Protein AF-A0AA35R0N9-F1 (afdb_monomer_lite)

Organism: Geodia barretti (NCBI:txid519541)

Radius of gyration: 24.39 Å; chains: 1; bounding box: 61×43×80 Å

pLDDT: mean 70.85, std 18.08, range [30.53, 93.12]

Secondary structure (DSSP, 8-state):
-----------S--THHHHHHHHHHHHHTTS---TTGGGG------TTSHHHHHHHHHHHHHHHHHHHHHHH--SHHHHHHHHHHHHHHHHHHHHHHTTT-TTTSSS---TTTT-HHHHHHHHHHHHHHHHHHHIIIIIS-----HHHHHHHHTHHHHHHHHHHTTTSTTT----SS--HHHHHHHHHHHHHHHHHHHHHHHHTT-----

Sequence (210 aa):
MATLCIPISLSLQDPIVFIEREELTVSLSLSPTPPQETYHLLRPYDPEGVLGSLNSIVLCFLGVQAGRILVLYKKDYNILIRFLLWGLLLGGLGVVLCEGQKNEGMIPLNKNLWSLSFILVMGGSAFVLLAALYFIIDVILWWNGAPFKYPGMNSILVYVGSEILQGYFPFSWQQQSNSHLDLLFANLIAVGLWILIAYYWFRIDFFVKI

Structure (mmCIF, N/CA/C/O backbone):
data_AF-A0AA35R0N9-F1
#
_entry.id   AF-A0AA35R0N9-F1
#
loop_
_atom_site.group_PDB
_atom_site.id
_atom_site.type_symbol
_atom_site.label_atom_id
_atom_site.label_alt_id
_atom_site.label_comp_id
_atom_site.label_asym_id
_atom_site.label_entity_id
_atom_site.label_seq_id
_atom_site.pdbx_PDB_ins_code
_atom_site.Cartn_x
_atom_site.Cartn_y
_atom_site.Cartn_z
_atom_site.occupancy
_atom_site.B_iso_or_equiv
_atom_site.auth_seq_id
_atom_site.auth_comp_id
_atom_site.auth_asym_id
_atom_site.auth_atom_id
_atom_site.pdbx_PDB_model_num
ATOM 1 N N . MET A 1 1 ? 37.714 -9.825 -57.628 1.00 38.62 1 MET A N 1
ATOM 2 C CA . MET A 1 1 ? 36.798 -9.052 -58.493 1.00 38.62 1 MET A CA 1
ATOM 3 C C . MET A 1 1 ? 35.454 -9.755 -58.520 1.00 38.62 1 MET A C 1
ATOM 5 O O . MET A 1 1 ? 35.369 -10.789 -59.161 1.00 38.62 1 MET A O 1
ATOM 9 N N . ALA A 1 2 ? 34.462 -9.234 -57.801 1.00 33.62 2 ALA A N 1
ATOM 10 C CA . ALA A 1 2 ? 33.039 -9.286 -58.155 1.00 33.62 2 ALA A CA 1
ATOM 11 C C . ALA A 1 2 ? 32.264 -8.563 -57.048 1.00 33.62 2 ALA A C 1
ATOM 13 O O . ALA A 1 2 ? 32.079 -9.075 -55.948 1.00 33.62 2 ALA A O 1
ATOM 14 N N . THR A 1 3 ? 31.893 -7.330 -57.359 1.00 36.78 3 THR A N 1
ATOM 15 C CA . THR A 1 3 ? 30.983 -6.469 -56.611 1.00 36.78 3 THR A CA 1
ATOM 16 C C . THR A 1 3 ? 29.564 -6.749 -57.103 1.00 36.78 3 THR A C 1
ATOM 18 O O . THR A 1 3 ? 29.354 -6.742 -58.314 1.00 36.78 3 THR A O 1
ATOM 21 N N . LEU A 1 4 ? 28.601 -6.943 -56.198 1.00 34.94 4 LEU A N 1
ATOM 22 C CA . LEU A 1 4 ? 27.161 -6.703 -56.413 1.00 34.94 4 LEU A CA 1
ATOM 23 C C . LEU A 1 4 ? 26.490 -6.712 -55.022 1.00 34.94 4 LEU A C 1
ATOM 25 O O . LEU A 1 4 ? 26.434 -7.751 -54.381 1.00 34.94 4 LEU A O 1
ATOM 29 N N . CYS A 1 5 ? 26.288 -5.574 -54.352 1.00 30.70 5 CYS A N 1
ATOM 30 C CA . CYS A 1 5 ? 25.182 -4.615 -54.497 1.00 30.70 5 CYS A CA 1
ATOM 31 C C . CYS A 1 5 ? 23.767 -5.233 -54.401 1.00 30.70 5 CYS A C 1
ATOM 33 O O . CYS A 1 5 ? 23.287 -5.785 -55.382 1.00 30.70 5 CYS A O 1
ATOM 35 N N . ILE A 1 6 ? 23.093 -5.018 -53.249 1.00 37.94 6 ILE A N 1
ATOM 36 C CA . ILE A 1 6 ? 21.816 -4.254 -53.079 1.00 37.94 6 ILE A CA 1
ATOM 37 C C . ILE A 1 6 ? 20.584 -5.200 -52.963 1.00 37.94 6 ILE A C 1
ATOM 39 O O . ILE A 1 6 ? 20.545 -6.173 -53.706 1.00 37.94 6 ILE A O 1
ATOM 43 N N . PRO A 1 7 ? 19.513 -4.931 -52.169 1.00 40.31 7 PRO A N 1
ATOM 44 C CA . PRO A 1 7 ? 19.361 -4.215 -50.890 1.00 40.31 7 PRO A CA 1
ATOM 45 C C . PRO A 1 7 ? 18.303 -4.836 -49.916 1.00 40.31 7 PRO A C 1
ATOM 47 O O . PRO A 1 7 ? 17.635 -5.824 -50.188 1.00 40.31 7 PRO A O 1
ATOM 50 N N . ILE A 1 8 ? 18.158 -4.162 -48.773 1.00 47.03 8 ILE A N 1
ATOM 51 C CA . ILE A 1 8 ? 16.978 -3.919 -47.916 1.00 47.03 8 ILE A CA 1
ATOM 52 C C . ILE A 1 8 ? 15.590 -4.380 -48.420 1.00 47.03 8 ILE A C 1
ATOM 54 O O . ILE A 1 8 ? 15.195 -4.103 -49.550 1.00 47.03 8 ILE A O 1
ATOM 58 N N . SER A 1 9 ? 14.811 -4.873 -47.443 1.00 37.53 9 SER A N 1
ATOM 59 C CA . SER A 1 9 ? 13.356 -5.125 -47.378 1.00 37.53 9 SER A CA 1
ATOM 60 C C . SER A 1 9 ? 12.861 -6.497 -47.846 1.00 37.53 9 SER A C 1
ATOM 62 O O . SER A 1 9 ? 12.603 -6.686 -49.024 1.00 37.53 9 SER A O 1
ATOM 64 N N . LEU A 1 10 ? 12.640 -7.425 -46.899 1.00 33.28 10 LEU A N 1
ATOM 65 C CA . LEU A 1 10 ? 11.554 -8.414 -46.977 1.00 33.28 10 LEU A CA 1
ATOM 66 C C . LEU A 1 10 ? 11.365 -9.184 -45.653 1.00 33.28 10 LEU A C 1
ATOM 68 O O . LEU A 1 10 ? 12.263 -9.860 -45.173 1.00 33.28 10 LEU A O 1
ATOM 72 N N . SER A 1 11 ? 10.145 -9.046 -45.128 1.00 30.53 11 SER A N 1
ATOM 73 C CA . SER A 1 11 ? 9.352 -9.990 -44.329 1.00 30.53 11 SER A CA 1
ATOM 74 C C . SER A 1 11 ? 9.847 -10.507 -42.968 1.00 30.53 11 SER A C 1
ATOM 76 O O . SER A 1 11 ? 10.706 -11.370 -42.842 1.00 30.53 11 SER A O 1
ATOM 78 N N . LEU A 1 12 ? 9.147 -10.044 -41.933 1.00 40.59 12 LEU A N 1
ATOM 79 C CA . LEU A 1 12 ? 9.183 -10.473 -40.535 1.00 40.59 12 LEU A CA 1
ATOM 80 C C . LEU A 1 12 ? 8.192 -11.647 -40.344 1.00 40.59 12 LEU A C 1
ATOM 82 O O . LEU A 1 12 ? 7.284 -11.543 -39.531 1.00 40.59 12 LEU A O 1
ATOM 86 N N . GLN A 1 13 ? 8.270 -12.707 -41.165 1.00 39.06 13 GLN A N 1
ATOM 87 C CA . GLN A 1 13 ? 7.210 -13.736 -41.213 1.00 39.06 13 GLN A CA 1
ATOM 88 C C . GLN A 1 13 ? 7.685 -15.173 -41.516 1.00 39.06 13 GLN A C 1
ATOM 90 O O . GLN A 1 13 ? 6.896 -15.956 -42.031 1.00 39.06 13 GLN A O 1
ATOM 95 N N . ASP A 1 14 ? 8.919 -15.562 -41.172 1.00 33.78 14 ASP A N 1
ATOM 96 C CA . ASP A 1 14 ? 9.357 -16.962 -41.330 1.00 33.78 14 ASP A CA 1
ATOM 97 C C . ASP A 1 14 ? 9.785 -17.598 -39.988 1.00 33.78 14 ASP A C 1
ATOM 99 O O . ASP A 1 14 ? 10.785 -17.180 -39.399 1.00 33.78 14 ASP A O 1
ATOM 103 N N . PRO A 1 15 ? 9.078 -18.638 -39.491 1.00 47.41 15 PRO A N 1
ATOM 104 C CA . PRO A 1 15 ? 9.383 -19.305 -38.217 1.00 47.41 15 PRO A CA 1
ATOM 105 C C . PRO A 1 15 ? 10.688 -20.121 -38.236 1.00 47.41 15 PRO A C 1
ATOM 107 O O . PRO A 1 15 ? 11.199 -20.488 -37.182 1.00 47.41 15 PRO A O 1
ATOM 110 N N . ILE A 1 16 ? 11.262 -20.385 -39.415 1.00 41.53 16 ILE A N 1
ATOM 111 C CA . ILE A 1 16 ? 12.474 -21.207 -39.563 1.00 41.53 16 ILE A CA 1
ATOM 112 C C . ILE A 1 16 ? 13.739 -20.464 -39.098 1.00 41.53 16 ILE A C 1
ATOM 114 O O . ILE A 1 16 ? 14.634 -21.081 -38.528 1.00 41.53 16 ILE A O 1
ATOM 118 N N . VAL A 1 17 ? 13.790 -19.132 -39.227 1.00 44.12 17 VAL A N 1
ATOM 119 C CA . VAL A 1 17 ? 14.940 -18.320 -38.769 1.00 44.12 17 VAL A CA 1
ATOM 120 C C . VAL A 1 17 ? 15.028 -18.259 -37.235 1.00 44.12 17 VAL A C 1
ATOM 122 O O . VAL A 1 17 ? 16.108 -18.053 -36.677 1.00 44.12 17 VAL A O 1
ATOM 125 N N . PHE A 1 18 ? 13.906 -18.463 -36.537 1.00 43.94 18 PHE A N 1
ATOM 126 C CA . PHE A 1 18 ? 13.856 -18.457 -35.074 1.00 43.94 18 PHE A CA 1
ATOM 127 C C . PHE A 1 18 ? 14.546 -19.692 -34.473 1.00 43.94 18 PHE A C 1
ATOM 129 O O . PHE A 1 18 ? 15.315 -19.564 -33.524 1.00 43.94 18 PHE A O 1
ATOM 136 N N . ILE A 1 19 ? 14.354 -20.865 -35.086 1.00 43.16 19 ILE A N 1
ATOM 137 C CA . ILE A 1 19 ? 14.880 -22.147 -34.589 1.00 43.16 19 ILE A CA 1
ATOM 138 C C . ILE A 1 19 ? 16.415 -22.176 -34.640 1.00 43.16 19 ILE A C 1
ATOM 140 O O . ILE A 1 19 ? 17.067 -22.577 -33.678 1.00 43.16 19 ILE A O 1
ATOM 144 N N . GLU A 1 20 ? 17.018 -21.671 -35.718 1.00 41.44 20 GLU A N 1
ATOM 145 C CA . GLU A 1 20 ? 18.480 -21.670 -35.871 1.00 41.44 20 GLU A CA 1
ATOM 146 C C . GLU A 1 20 ? 19.167 -20.643 -34.950 1.00 41.44 20 GLU A C 1
ATOM 148 O O . GLU A 1 20 ? 20.292 -20.848 -34.490 1.00 41.44 20 GLU A O 1
ATOM 153 N N . ARG A 1 21 ? 18.461 -19.561 -34.586 1.00 48.03 21 ARG A N 1
ATOM 154 C CA . ARG A 1 21 ? 18.895 -18.621 -33.539 1.00 48.03 21 ARG A CA 1
ATOM 155 C C . ARG A 1 21 ? 18.801 -19.223 -32.139 1.00 48.03 21 ARG A C 1
ATOM 157 O O . ARG A 1 21 ? 19.625 -18.873 -31.295 1.00 48.03 21 ARG A O 1
ATOM 164 N N . GLU A 1 22 ? 17.839 -20.102 -31.886 1.00 46.19 22 GLU A N 1
ATOM 165 C CA . GLU A 1 22 ? 17.661 -20.757 -30.591 1.00 46.19 22 GLU A CA 1
ATOM 166 C C . GLU A 1 22 ? 18.767 -21.791 -30.333 1.00 46.19 22 GLU A C 1
ATOM 168 O O . GLU A 1 22 ? 19.435 -21.714 -29.301 1.00 46.19 22 GLU A O 1
ATOM 173 N N . GLU A 1 23 ? 19.104 -22.637 -31.312 1.00 42.81 23 GLU A N 1
ATOM 174 C CA . GLU A 1 23 ? 20.218 -23.593 -31.175 1.00 42.81 23 GLU A CA 1
ATOM 175 C C . GLU A 1 23 ? 21.596 -22.914 -31.042 1.00 42.81 23 GLU A C 1
ATOM 177 O O . GLU A 1 23 ? 22.438 -23.330 -30.233 1.00 42.81 23 GLU A O 1
ATOM 182 N N . LEU A 1 24 ? 21.824 -21.807 -31.761 1.00 42.69 24 LEU A N 1
ATOM 183 C CA . LEU A 1 24 ? 23.056 -21.017 -31.630 1.00 42.69 24 LEU A CA 1
ATOM 184 C C . LEU A 1 24 ? 23.152 -20.290 -30.271 1.00 42.69 24 LEU A C 1
ATOM 186 O O . LEU A 1 24 ? 24.244 -19.966 -29.810 1.00 42.69 24 LEU A O 1
ATOM 190 N N . THR A 1 25 ? 22.017 -20.032 -29.611 1.00 46.06 25 THR A N 1
ATOM 191 C CA . THR A 1 25 ? 21.971 -19.392 -28.284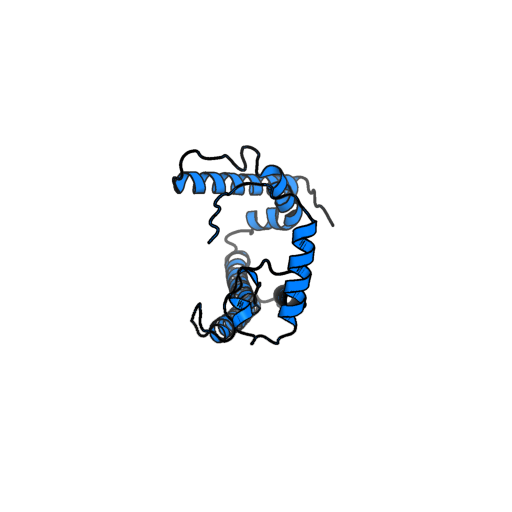 1.00 46.06 25 THR A CA 1
ATOM 192 C C . THR A 1 25 ? 22.132 -20.418 -27.160 1.00 46.06 25 THR A C 1
ATOM 194 O O . THR A 1 25 ? 22.776 -20.124 -26.149 1.00 46.06 25 THR A O 1
ATOM 197 N N . VAL A 1 26 ? 21.616 -21.637 -27.348 1.00 49.16 26 VAL A N 1
ATOM 198 C CA . VAL A 1 26 ? 21.776 -22.771 -26.419 1.00 49.16 26 VAL A CA 1
ATOM 199 C C . VAL A 1 26 ? 23.235 -23.237 -26.358 1.00 49.16 26 VAL A C 1
ATOM 201 O O . VAL A 1 26 ? 23.764 -23.497 -25.280 1.00 49.16 26 VAL A O 1
ATOM 204 N N . SER A 1 27 ? 23.942 -23.256 -27.489 1.00 40.75 27 SER A N 1
ATOM 205 C CA . SER A 1 27 ? 25.372 -23.608 -27.520 1.00 40.75 27 SER A CA 1
ATOM 206 C C . SER A 1 27 ? 26.282 -22.545 -26.882 1.00 40.75 27 SER A C 1
ATOM 208 O O . SER A 1 27 ? 27.327 -22.887 -26.329 1.00 40.75 27 SER A O 1
ATOM 210 N N . LEU A 1 28 ? 25.872 -21.270 -26.869 1.00 48.97 28 LEU A N 1
ATOM 211 C CA . LEU A 1 28 ? 26.619 -20.170 -26.235 1.00 48.97 28 LEU A CA 1
ATOM 212 C C . LEU A 1 28 ? 26.329 -20.032 -24.724 1.00 48.97 28 LEU A C 1
ATOM 214 O O . LEU A 1 28 ? 27.117 -19.432 -23.999 1.00 48.97 28 LEU A O 1
ATOM 218 N N . SER A 1 29 ? 25.242 -20.630 -24.222 1.00 45.88 29 SER A N 1
ATOM 219 C CA . SER A 1 29 ? 24.863 -20.623 -22.794 1.00 45.88 29 SER A CA 1
ATOM 220 C C . SER A 1 29 ? 25.478 -21.766 -21.969 1.00 45.88 29 SER A C 1
ATOM 222 O O . SER A 1 29 ? 25.308 -21.806 -20.753 1.00 45.88 29 SER A O 1
ATOM 224 N N . LEU A 1 30 ? 26.258 -22.652 -22.598 1.00 47.00 30 LEU A N 1
ATOM 225 C CA . LEU A 1 30 ? 27.049 -23.694 -21.925 1.00 47.00 30 LEU A CA 1
ATOM 226 C C . LEU A 1 30 ? 28.406 -23.204 -21.385 1.00 47.00 30 LEU A C 1
ATOM 228 O O . LEU A 1 30 ? 29.105 -23.965 -20.718 1.00 47.00 30 LEU A O 1
ATOM 232 N N . SER A 1 31 ? 28.780 -21.946 -21.636 1.00 38.22 31 SER A N 1
ATOM 233 C CA . SER A 1 31 ? 29.936 -21.323 -20.984 1.00 38.22 31 SER A CA 1
ATOM 234 C C . SER A 1 31 ? 29.465 -20.572 -19.734 1.00 38.22 31 SER A C 1
ATOM 236 O O . SER A 1 31 ? 28.572 -19.731 -19.853 1.00 38.22 31 SER A O 1
ATOM 238 N N . PRO A 1 32 ? 30.015 -20.841 -18.534 1.00 45.66 32 PRO A N 1
ATOM 239 C CA . PRO A 1 32 ? 29.619 -20.136 -17.324 1.00 45.66 32 PRO A CA 1
ATOM 240 C C . PRO A 1 32 ? 30.116 -18.691 -17.409 1.00 45.66 32 PRO A C 1
ATOM 242 O O . PRO A 1 32 ? 31.254 -18.383 -17.058 1.00 45.66 32 PRO A O 1
ATOM 245 N N . THR A 1 33 ? 29.269 -17.788 -17.900 1.00 48.62 33 THR A N 1
ATOM 246 C CA . THR A 1 33 ? 29.529 -16.353 -17.806 1.00 48.62 33 THR A CA 1
ATOM 247 C C . THR A 1 33 ? 29.461 -15.938 -16.335 1.00 48.62 33 THR A C 1
ATOM 249 O O . THR A 1 33 ? 28.565 -16.393 -15.614 1.00 48.62 33 THR A O 1
ATOM 252 N N . PRO A 1 34 ? 30.390 -15.093 -15.856 1.00 46.91 34 PRO A N 1
ATOM 253 C CA . PRO A 1 34 ? 30.382 -14.630 -14.476 1.00 46.91 34 PRO A CA 1
ATOM 254 C C . PRO A 1 34 ? 29.045 -13.934 -14.148 1.00 46.91 34 PRO A C 1
ATOM 256 O O . PRO A 1 34 ? 28.473 -13.279 -15.022 1.00 46.91 34 PRO A O 1
ATOM 259 N N . PRO A 1 35 ? 28.549 -14.015 -12.894 1.00 52.88 35 PRO A N 1
ATOM 260 C CA . PRO A 1 35 ? 27.209 -13.546 -12.519 1.00 52.88 35 PRO A CA 1
ATOM 261 C C . PRO A 1 35 ? 26.921 -12.076 -12.845 1.00 52.88 35 PRO A C 1
ATOM 263 O O . PRO A 1 35 ? 25.764 -11.678 -12.887 1.00 52.88 35 PRO A O 1
ATOM 266 N N . GLN A 1 36 ? 27.959 -11.260 -13.041 1.00 46.12 36 GLN A N 1
ATOM 267 C CA . GLN A 1 36 ? 27.848 -9.815 -13.210 1.00 46.12 36 GLN A CA 1
ATOM 268 C C . GLN A 1 36 ? 27.391 -9.391 -14.616 1.00 46.12 36 GLN A C 1
ATOM 270 O O . GLN A 1 36 ? 26.689 -8.389 -14.736 1.00 46.12 36 GLN A O 1
ATOM 275 N N . GLU A 1 37 ? 27.691 -10.155 -15.674 1.00 48.03 37 GLU A N 1
ATOM 276 C CA . GLU A 1 37 ? 27.309 -9.758 -17.043 1.00 48.03 37 GLU A CA 1
ATOM 277 C C . GLU A 1 37 ? 25.828 -10.011 -17.365 1.00 48.03 37 GLU A C 1
ATOM 279 O O . GLU A 1 37 ? 25.240 -9.314 -18.195 1.00 48.03 37 GLU A O 1
ATOM 284 N N . THR A 1 38 ? 25.174 -10.940 -16.663 1.00 50.81 38 THR A N 1
ATOM 285 C CA . THR A 1 38 ? 23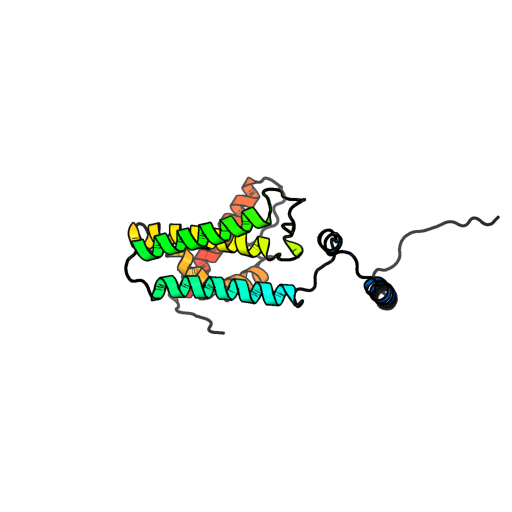.759 -11.282 -16.884 1.00 50.81 38 THR A CA 1
ATOM 286 C C . THR A 1 38 ? 22.807 -10.132 -16.532 1.00 50.81 38 THR A C 1
ATOM 288 O O . THR A 1 38 ? 21.702 -10.057 -17.066 1.00 50.81 38 THR A O 1
ATOM 291 N N . TYR A 1 39 ? 23.227 -9.203 -15.666 1.00 45.97 39 TYR A N 1
ATOM 292 C CA . TYR A 1 39 ? 22.406 -8.067 -15.229 1.00 45.97 39 TYR A CA 1
ATOM 293 C C . TYR A 1 39 ? 22.296 -6.936 -16.262 1.00 45.97 39 TYR A C 1
ATOM 295 O O . TYR A 1 39 ? 21.383 -6.116 -16.164 1.00 45.97 39 TYR A O 1
ATOM 303 N N . HIS A 1 40 ? 23.190 -6.894 -17.254 1.00 43.47 40 HIS A N 1
ATOM 304 C CA . HIS A 1 40 ? 23.241 -5.834 -18.268 1.00 43.47 40 HIS A CA 1
ATOM 305 C C . HIS A 1 40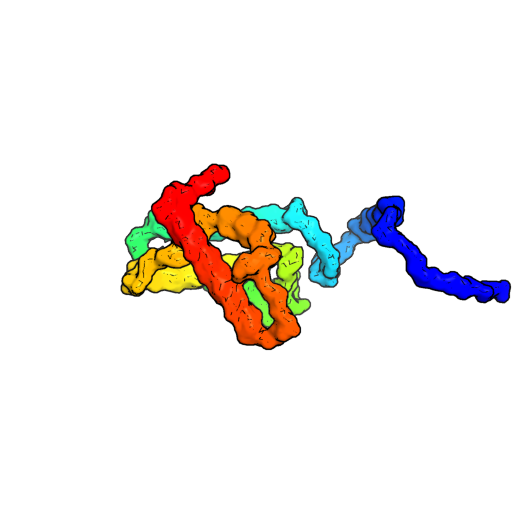 ? 22.521 -6.189 -19.575 1.00 43.47 40 HIS A C 1
ATOM 307 O O . HIS A 1 40 ? 22.403 -5.347 -20.469 1.00 43.47 40 HIS A O 1
ATOM 313 N N . LEU A 1 41 ? 22.010 -7.414 -19.706 1.00 44.41 41 LEU A N 1
ATOM 314 C CA . LEU A 1 41 ? 21.310 -7.839 -20.910 1.00 44.41 41 LEU A CA 1
ATOM 315 C C . LEU A 1 41 ? 19.863 -7.317 -20.905 1.00 44.41 41 LEU A C 1
ATOM 317 O O . LEU A 1 41 ? 19.044 -7.719 -20.083 1.00 44.41 41 LEU A O 1
ATOM 321 N N . LEU A 1 42 ? 19.527 -6.470 -21.888 1.00 46.66 42 LEU A N 1
ATOM 322 C CA . LEU A 1 42 ? 18.161 -6.050 -22.261 1.00 46.66 42 LEU A CA 1
ATOM 323 C C . LEU A 1 42 ? 17.320 -7.215 -22.844 1.00 46.66 42 LEU A C 1
ATOM 325 O O . LEU A 1 42 ? 16.512 -7.021 -23.752 1.00 46.66 42 LEU A O 1
ATOM 329 N N . ARG A 1 43 ? 17.524 -8.454 -22.387 1.00 50.03 43 ARG A N 1
ATOM 330 C CA . ARG A 1 43 ? 16.753 -9.605 -22.868 1.00 50.03 43 ARG A CA 1
ATOM 331 C C . ARG A 1 43 ? 15.476 -9.740 -22.021 1.00 50.03 43 ARG A C 1
ATOM 333 O O . ARG A 1 43 ? 15.576 -9.594 -20.802 1.00 50.03 43 ARG A O 1
ATOM 340 N N . PRO A 1 44 ? 14.296 -10.000 -22.620 1.00 48.00 44 PRO A N 1
ATOM 341 C CA . PRO A 1 44 ? 13.098 -10.357 -21.866 1.00 48.00 44 PRO A CA 1
ATOM 342 C C . PRO A 1 44 ? 13.425 -11.553 -20.970 1.00 48.00 44 PRO A C 1
ATOM 344 O O . PRO A 1 44 ? 13.836 -12.604 -21.461 1.00 48.00 44 PRO A O 1
ATOM 347 N N . TYR A 1 45 ? 13.365 -11.339 -19.660 1.00 57.19 45 TYR A N 1
ATOM 348 C CA . TYR A 1 45 ? 13.639 -12.365 -18.664 1.00 57.19 45 TYR A CA 1
ATOM 349 C C . TYR A 1 45 ? 12.388 -13.219 -18.484 1.00 57.19 45 TYR A C 1
ATOM 351 O O . TYR A 1 45 ? 11.288 -12.671 -18.407 1.00 57.19 45 TYR A O 1
ATOM 359 N N . ASP A 1 46 ? 12.562 -14.536 -18.422 1.00 55.91 46 ASP A N 1
ATOM 360 C CA . ASP A 1 46 ? 11.455 -15.472 -18.263 1.00 55.91 46 ASP A CA 1
ATOM 361 C C . ASP A 1 46 ? 10.983 -15.447 -16.792 1.00 55.91 46 ASP A C 1
ATOM 363 O O . ASP A 1 46 ? 11.755 -15.815 -15.896 1.00 55.91 46 ASP A O 1
ATOM 367 N N . PRO A 1 47 ? 9.764 -14.955 -16.494 1.00 54.72 47 PRO A N 1
ATOM 368 C CA . PRO A 1 47 ? 9.315 -14.686 -15.123 1.00 54.72 47 PRO A CA 1
ATOM 369 C C . PRO A 1 47 ? 9.160 -15.950 -14.256 1.00 54.72 47 PRO A C 1
ATOM 371 O O . PRO A 1 47 ? 9.077 -15.842 -13.034 1.00 54.72 47 PRO A O 1
ATOM 374 N N . GLU A 1 48 ? 9.193 -17.134 -14.869 1.00 59.44 48 GLU A N 1
ATOM 375 C CA . GLU A 1 48 ? 9.022 -18.448 -14.231 1.00 59.44 48 GLU A CA 1
ATOM 376 C C . GLU A 1 48 ? 10.343 -19.088 -13.750 1.00 59.44 48 GLU A C 1
ATOM 378 O O . GLU A 1 48 ? 10.384 -20.246 -13.334 1.00 59.44 48 GLU A O 1
ATOM 383 N N . GLY A 1 49 ? 11.459 -18.354 -13.801 1.00 69.38 49 GLY A N 1
ATOM 384 C CA . GLY A 1 49 ? 12.745 -18.833 -13.292 1.00 69.38 49 GLY A CA 1
ATOM 385 C C . GLY A 1 49 ? 12.785 -19.000 -11.763 1.00 69.38 49 GLY A C 1
ATOM 386 O O . GLY A 1 49 ? 12.060 -18.346 -11.014 1.00 69.38 49 GLY A O 1
ATOM 387 N N . VAL A 1 50 ? 13.735 -19.808 -11.270 1.00 74.25 50 VAL A N 1
ATOM 388 C CA . VAL A 1 50 ? 13.954 -20.084 -9.828 1.00 74.25 50 VAL A CA 1
ATOM 389 C C . VAL A 1 50 ? 14.103 -18.805 -8.988 1.00 74.25 50 VAL A C 1
ATOM 391 O O . VAL A 1 50 ? 13.631 -18.742 -7.851 1.00 74.25 50 VAL A O 1
ATOM 394 N N . LEU A 1 51 ? 14.731 -17.764 -9.546 1.00 69.19 51 LEU A N 1
ATOM 395 C CA . LEU A 1 51 ? 14.864 -16.461 -8.888 1.00 69.19 51 LEU A CA 1
ATOM 396 C C . LEU A 1 51 ? 13.506 -15.765 -8.705 1.00 69.19 51 LEU A C 1
ATOM 398 O O . LEU A 1 51 ? 13.245 -15.238 -7.626 1.00 69.19 51 LEU A O 1
ATOM 402 N N . GLY A 1 52 ? 12.624 -15.812 -9.708 1.00 74.25 52 GLY A N 1
ATOM 403 C CA . GLY A 1 52 ? 11.267 -15.262 -9.629 1.00 74.25 52 GLY A CA 1
ATOM 404 C C . GLY A 1 52 ? 10.409 -15.966 -8.573 1.00 74.25 52 GLY A C 1
ATOM 405 O O . GLY A 1 52 ? 9.712 -15.310 -7.791 1.00 74.25 52 GLY A O 1
ATOM 406 N N . SER A 1 53 ? 10.526 -17.293 -8.463 1.00 81.50 53 SER A N 1
ATOM 407 C CA . SER A 1 53 ? 9.834 -18.062 -7.421 1.00 81.50 53 SER A CA 1
ATOM 408 C C . SER A 1 53 ? 10.335 -17.712 -6.015 1.00 81.50 53 SER A C 1
ATOM 410 O O . SER A 1 53 ? 9.527 -17.492 -5.112 1.00 81.50 53 SER A O 1
ATOM 412 N N . LEU A 1 54 ? 11.654 -17.600 -5.815 1.00 82.12 54 LEU A N 1
ATOM 413 C CA . LEU A 1 54 ? 12.240 -17.217 -4.523 1.00 82.12 54 LEU A CA 1
ATOM 414 C C . LEU A 1 54 ? 11.775 -15.821 -4.099 1.00 82.12 54 LEU A C 1
ATOM 416 O O . LEU A 1 54 ? 11.319 -15.620 -2.972 1.00 82.12 54 LEU A O 1
ATOM 420 N N . ASN A 1 55 ? 11.829 -14.874 -5.028 1.00 82.56 55 ASN A N 1
ATOM 421 C CA . ASN A 1 55 ? 11.350 -13.511 -4.846 1.00 82.56 55 ASN A CA 1
ATOM 422 C C . ASN A 1 55 ? 9.869 -13.460 -4.439 1.00 82.56 55 ASN A C 1
ATOM 424 O O . ASN A 1 55 ? 9.506 -12.754 -3.494 1.00 82.56 55 ASN A O 1
ATOM 428 N N . SER A 1 56 ? 9.028 -14.276 -5.080 1.00 84.50 56 SER A N 1
ATOM 429 C CA . SER A 1 56 ? 7.607 -14.410 -4.739 1.00 84.50 56 SER A CA 1
ATOM 430 C C . SER A 1 56 ? 7.393 -14.962 -3.327 1.00 84.50 56 SER A C 1
ATOM 432 O O . SER A 1 56 ? 6.560 -14.441 -2.583 1.00 84.50 56 SER A O 1
ATOM 434 N N . ILE A 1 57 ? 8.168 -15.976 -2.921 1.00 88.69 57 ILE A N 1
ATOM 435 C CA . ILE A 1 57 ? 8.111 -16.549 -1.566 1.00 88.69 57 ILE A CA 1
ATOM 436 C C . ILE A 1 57 ? 8.473 -15.490 -0.521 1.00 88.69 57 ILE A C 1
ATOM 438 O O . ILE A 1 57 ? 7.766 -15.350 0.479 1.00 88.69 57 ILE A O 1
ATOM 442 N N . VAL A 1 58 ? 9.539 -14.719 -0.753 1.00 87.50 58 VAL A N 1
ATOM 443 C CA . VAL A 1 58 ? 9.966 -13.647 0.158 1.00 87.50 58 VAL A CA 1
ATOM 444 C C . VAL A 1 58 ? 8.889 -12.572 0.269 1.00 87.50 58 VAL A C 1
ATOM 446 O O . VAL A 1 58 ? 8.524 -12.194 1.382 1.00 87.50 58 VAL A O 1
ATOM 449 N N . LEU A 1 59 ? 8.326 -12.117 -0.852 1.00 88.50 59 LEU A N 1
ATOM 450 C CA . LEU A 1 59 ? 7.265 -11.111 -0.836 1.00 88.50 59 LEU A CA 1
ATOM 451 C C . LEU A 1 59 ? 6.015 -11.608 -0.092 1.00 88.50 59 LEU A C 1
ATOM 453 O O . LEU A 1 59 ? 5.461 -10.883 0.738 1.00 88.50 59 LEU A O 1
ATOM 457 N N . CYS A 1 60 ? 5.608 -12.857 -0.332 1.00 91.06 60 CYS A N 1
ATOM 458 C CA . CYS A 1 60 ? 4.497 -13.489 0.374 1.00 91.06 60 CYS A CA 1
ATOM 459 C C . CYS A 1 60 ? 4.768 -13.569 1.885 1.00 91.06 60 CYS A C 1
ATOM 461 O O . CYS A 1 60 ? 3.922 -13.184 2.695 1.00 91.06 60 CYS A O 1
ATOM 463 N N . PHE A 1 61 ? 5.978 -13.977 2.281 1.00 91.69 61 PHE A N 1
ATOM 464 C CA . PHE A 1 61 ? 6.385 -14.019 3.683 1.00 91.69 61 PHE A CA 1
ATOM 465 C C . PHE A 1 61 ? 6.317 -12.638 4.348 1.00 91.69 61 PHE A C 1
ATOM 467 O O . PHE A 1 61 ? 5.777 -12.523 5.449 1.00 91.69 61 PHE A O 1
ATOM 474 N N . LEU A 1 62 ? 6.802 -11.583 3.684 1.00 90.56 62 LEU A N 1
ATOM 475 C CA . LEU A 1 62 ? 6.716 -10.211 4.193 1.00 90.56 62 LEU A CA 1
ATOM 476 C C . LEU A 1 62 ? 5.259 -9.766 4.393 1.00 90.56 62 LEU A C 1
ATOM 478 O O . LEU A 1 62 ? 4.933 -9.188 5.431 1.00 90.56 62 LEU A O 1
ATOM 482 N N . GLY A 1 63 ? 4.368 -10.098 3.454 1.00 90.81 63 GLY A N 1
ATOM 483 C CA . GLY A 1 63 ? 2.933 -9.828 3.579 1.00 90.81 63 GLY A CA 1
ATOM 484 C C . GLY A 1 63 ? 2.291 -10.555 4.765 1.00 90.81 63 GLY A C 1
ATOM 485 O O . GLY A 1 63 ? 1.584 -9.942 5.568 1.00 90.81 63 GLY A O 1
ATOM 486 N N . VAL A 1 64 ? 2.591 -11.847 4.938 1.00 93.12 64 VAL A N 1
ATOM 487 C CA . VAL A 1 64 ? 2.106 -12.636 6.083 1.00 93.12 64 VAL A CA 1
ATOM 488 C C . VAL A 1 64 ? 2.632 -12.073 7.404 1.00 93.12 64 VAL A C 1
ATOM 490 O O . VAL A 1 64 ? 1.877 -11.990 8.373 1.00 93.12 64 VAL A O 1
ATOM 493 N N . GLN A 1 65 ? 3.897 -11.647 7.463 1.00 91.44 65 GLN A N 1
ATOM 494 C CA . GLN A 1 65 ? 4.453 -11.004 8.655 1.00 91.44 65 GLN A CA 1
ATOM 495 C C . GLN A 1 65 ? 3.715 -9.707 8.996 1.00 91.44 65 GLN A C 1
ATOM 497 O O . GLN A 1 65 ? 3.338 -9.517 10.154 1.00 91.44 65 GLN A O 1
ATOM 502 N N . ALA A 1 66 ? 3.436 -8.853 8.006 1.00 90.44 66 ALA A N 1
ATOM 503 C CA . ALA A 1 66 ? 2.660 -7.632 8.212 1.00 90.44 66 ALA A CA 1
ATOM 504 C C . ALA A 1 66 ? 1.263 -7.932 8.785 1.00 90.44 66 ALA A C 1
ATOM 506 O O . ALA A 1 66 ? 0.871 -7.351 9.799 1.00 90.44 66 ALA A O 1
ATOM 507 N N . GLY A 1 67 ? 0.549 -8.902 8.205 1.00 89.81 67 GLY A N 1
ATOM 508 C CA . GLY A 1 67 ? -0.768 -9.327 8.687 1.00 89.81 67 GLY A CA 1
ATOM 509 C C . GLY A 1 67 ? -0.731 -9.926 10.097 1.00 89.81 67 GLY A C 1
ATOM 510 O O . GLY A 1 67 ? -1.567 -9.595 10.938 1.00 89.81 67 GLY A O 1
ATOM 511 N N . ARG A 1 68 ? 0.272 -10.759 10.407 1.00 91.75 68 ARG A N 1
ATOM 512 C CA . ARG A 1 68 ? 0.439 -11.321 11.757 1.00 91.75 68 ARG A CA 1
ATOM 513 C C . ARG A 1 68 ? 0.658 -10.239 12.806 1.00 91.75 68 ARG A C 1
ATOM 515 O O . ARG A 1 68 ? 0.101 -10.362 13.893 1.00 91.75 68 ARG A O 1
ATOM 522 N N . ILE A 1 69 ? 1.432 -9.196 12.503 1.00 89.56 69 ILE A N 1
ATOM 523 C CA . ILE A 1 69 ? 1.656 -8.076 13.428 1.00 89.56 69 ILE A CA 1
ATOM 524 C C . ILE A 1 69 ? 0.327 -7.371 13.746 1.00 89.56 69 ILE A C 1
ATOM 526 O O . ILE A 1 69 ? 0.055 -7.119 14.918 1.00 89.56 69 ILE A O 1
ATOM 530 N N . LEU A 1 70 ? -0.529 -7.133 12.748 1.00 88.00 70 LEU A N 1
ATOM 531 C CA . LEU A 1 70 ? -1.842 -6.508 12.969 1.00 88.00 70 LEU A CA 1
ATOM 532 C C . LEU A 1 70 ? -2.767 -7.354 13.852 1.00 88.00 70 LEU A C 1
ATOM 534 O O . LEU A 1 70 ? -3.490 -6.813 14.679 1.00 88.00 70 LEU A O 1
ATOM 538 N N . VAL A 1 71 ? -2.751 -8.681 13.694 1.00 87.69 71 VAL A N 1
ATOM 539 C CA . VAL A 1 71 ? -3.677 -9.575 14.414 1.00 87.69 71 VAL A CA 1
ATOM 540 C C . VAL A 1 71 ? -3.206 -9.896 15.838 1.00 87.69 71 VAL A C 1
ATOM 542 O O . VAL A 1 71 ? -4.023 -10.026 16.750 1.00 87.69 71 VAL A O 1
ATOM 545 N N . LEU A 1 72 ? -1.898 -10.068 16.053 1.00 88.00 72 LEU A N 1
ATOM 546 C CA . LEU A 1 72 ? -1.351 -10.517 17.343 1.00 88.00 72 LEU A CA 1
ATOM 547 C C . LEU A 1 72 ? -1.242 -9.405 18.385 1.00 88.00 72 LEU A C 1
ATOM 549 O O . LEU A 1 72 ? -1.349 -9.675 19.584 1.00 88.00 72 LEU A O 1
ATOM 553 N N . TYR A 1 73 ? -0.981 -8.174 17.958 1.00 84.00 73 TYR A N 1
ATOM 554 C CA . TYR A 1 73 ? -0.764 -7.063 18.874 1.00 84.00 73 TYR A CA 1
ATOM 555 C C . TYR A 1 73 ? -2.046 -6.242 19.011 1.00 84.00 73 TYR A C 1
ATOM 557 O O . TYR A 1 73 ? -2.681 -5.899 18.030 1.00 84.00 73 TYR A O 1
ATOM 565 N N . LYS A 1 74 ? -2.434 -5.931 20.253 1.00 75.69 74 LYS A N 1
ATOM 566 C CA . LYS A 1 74 ? -3.647 -5.145 20.556 1.00 75.69 74 LYS A CA 1
ATOM 567 C C . LYS A 1 74 ? -3.371 -3.685 20.921 1.00 75.69 74 LYS A C 1
ATOM 569 O O . LYS A 1 74 ? -4.303 -2.926 21.127 1.00 75.69 74 LYS A O 1
ATOM 574 N N . LYS A 1 75 ? -2.098 -3.321 21.112 1.00 82.44 75 LYS A N 1
ATOM 575 C CA . LYS A 1 75 ? -1.686 -1.958 21.473 1.00 82.44 75 LYS A CA 1
ATOM 576 C C . LYS A 1 75 ? -1.089 -1.279 20.248 1.00 82.44 75 LYS A C 1
ATOM 578 O O . LYS A 1 75 ? -0.086 -1.775 19.732 1.00 82.44 75 LYS A O 1
ATOM 583 N N . ASP A 1 76 ? -1.631 -0.123 19.886 1.00 81.19 76 ASP A N 1
ATOM 584 C CA . ASP A 1 76 ? -1.264 0.634 18.680 1.00 81.19 76 ASP A CA 1
ATOM 585 C C . ASP A 1 76 ? 0.230 0.958 18.613 1.00 81.19 76 ASP A C 1
ATOM 587 O O . ASP A 1 76 ? 0.889 0.752 17.596 1.00 81.19 76 ASP A O 1
ATOM 591 N N . TYR A 1 77 ? 0.810 1.365 19.743 1.00 83.62 77 TYR A N 1
ATOM 592 C CA . TYR A 1 77 ? 2.233 1.694 19.836 1.00 83.62 77 TYR A CA 1
ATOM 593 C C . TYR A 1 77 ? 3.154 0.503 19.516 1.00 83.62 77 TYR A C 1
ATOM 595 O O . TYR A 1 77 ? 4.186 0.657 18.862 1.00 83.62 77 TYR A O 1
ATOM 603 N N . ASN A 1 78 ? 2.771 -0.708 19.937 1.00 86.06 78 ASN A N 1
ATOM 604 C CA . ASN A 1 78 ? 3.569 -1.911 19.695 1.00 86.06 78 ASN A CA 1
ATOM 605 C C . ASN A 1 78 ? 3.524 -2.340 18.225 1.00 86.06 78 ASN A C 1
ATOM 607 O O . ASN A 1 78 ? 4.504 -2.896 17.730 1.00 86.06 78 ASN A O 1
ATOM 611 N N . ILE A 1 79 ? 2.401 -2.094 17.547 1.00 87.06 79 ILE A N 1
ATOM 612 C CA . ILE A 1 79 ? 2.250 -2.329 16.108 1.00 87.06 79 ILE A CA 1
ATOM 613 C C . ILE A 1 79 ? 3.143 -1.350 15.347 1.00 87.06 79 ILE A C 1
ATOM 615 O O . ILE A 1 79 ? 3.979 -1.774 14.548 1.00 87.06 79 ILE A O 1
ATOM 619 N N . LEU A 1 80 ? 3.036 -0.056 15.666 1.00 86.56 80 LEU A N 1
ATOM 620 C CA . LEU A 1 80 ? 3.759 1.004 14.968 1.00 86.56 80 LEU A CA 1
ATOM 621 C C . LEU A 1 80 ? 5.280 0.840 15.072 1.00 86.56 80 LEU A C 1
ATOM 623 O O . LEU A 1 80 ? 5.974 0.889 14.058 1.00 86.56 80 LEU A O 1
ATOM 627 N N . ILE A 1 81 ? 5.801 0.564 16.275 1.00 88.44 81 ILE A N 1
ATOM 628 C CA . ILE A 1 81 ? 7.232 0.288 16.463 1.00 88.44 81 ILE A CA 1
ATOM 629 C C . ILE A 1 81 ? 7.674 -0.890 15.607 1.00 88.44 81 ILE A C 1
ATOM 631 O O . ILE A 1 81 ? 8.724 -0.826 14.979 1.00 88.44 81 ILE A O 1
ATOM 635 N N . ARG A 1 82 ? 6.906 -1.981 15.580 1.00 88.88 82 ARG A N 1
ATOM 636 C CA . ARG A 1 82 ? 7.305 -3.186 14.846 1.00 88.88 82 ARG A CA 1
ATOM 637 C C . ARG A 1 82 ? 7.308 -2.952 13.346 1.00 88.88 82 ARG A C 1
ATOM 639 O O . ARG A 1 82 ? 8.225 -3.430 12.689 1.00 88.88 82 ARG A O 1
ATOM 646 N N . PHE A 1 83 ? 6.349 -2.201 12.813 1.00 89.56 83 PHE A N 1
ATOM 647 C CA . PHE A 1 83 ? 6.372 -1.817 11.405 1.00 89.56 83 PHE A CA 1
ATOM 648 C C . PHE A 1 83 ? 7.543 -0.909 11.062 1.00 89.56 83 PHE A C 1
ATOM 650 O O . PHE A 1 83 ? 8.195 -1.143 10.050 1.00 89.56 83 PHE A O 1
ATOM 657 N N . LEU A 1 84 ? 7.867 0.063 11.916 1.00 88.38 84 LEU A N 1
ATOM 658 C CA . LEU A 1 84 ? 9.043 0.905 11.710 1.00 88.38 84 LEU A CA 1
ATOM 659 C C . LEU A 1 84 ? 10.346 0.109 11.825 1.00 88.38 84 LEU A C 1
ATOM 661 O O . LEU A 1 84 ? 11.239 0.307 11.011 1.00 88.38 84 LEU A O 1
ATOM 665 N N . LEU A 1 85 ? 10.448 -0.830 12.770 1.00 89.75 85 LEU A N 1
ATOM 666 C CA . LEU A 1 85 ? 11.606 -1.717 12.896 1.00 89.75 85 LEU A CA 1
ATOM 667 C C . LEU A 1 85 ? 11.757 -2.612 11.666 1.00 89.75 85 LEU A C 1
ATOM 669 O O . LEU A 1 85 ? 12.841 -2.669 11.104 1.00 89.75 85 LEU A O 1
ATOM 673 N N . TRP A 1 86 ? 10.692 -3.274 11.210 1.00 88.75 86 TRP A N 1
ATOM 674 C CA . TRP A 1 86 ? 10.742 -4.086 9.990 1.00 88.75 86 TRP A CA 1
ATOM 675 C C . TRP A 1 86 ? 11.040 -3.240 8.753 1.00 88.75 86 TRP A C 1
ATOM 677 O O . TRP A 1 86 ? 11.872 -3.634 7.943 1.00 88.75 86 TRP A O 1
ATOM 687 N N . GLY A 1 87 ? 10.430 -2.060 8.633 1.00 86.94 87 GLY A N 1
ATOM 688 C CA . GLY A 1 87 ? 10.688 -1.117 7.549 1.00 86.94 87 GLY A CA 1
ATOM 689 C C . GLY A 1 87 ? 12.136 -0.631 7.523 1.00 86.94 87 GLY A C 1
ATOM 690 O O . GLY A 1 87 ? 12.754 -0.616 6.463 1.00 86.94 87 GLY A O 1
ATOM 691 N N . LEU A 1 88 ? 12.710 -0.302 8.683 1.00 86.19 88 LEU A N 1
ATOM 692 C CA . LEU A 1 88 ? 14.094 0.156 8.806 1.00 86.19 88 LEU A CA 1
ATOM 693 C C . LEU A 1 88 ? 15.103 -0.984 8.646 1.00 86.19 88 LEU A C 1
ATOM 695 O O . LEU A 1 88 ? 16.145 -0.777 8.037 1.00 86.19 88 LEU A O 1
ATOM 699 N N . LEU A 1 89 ? 14.796 -2.189 9.129 1.00 87.56 89 LEU A N 1
ATOM 700 C CA . LEU A 1 89 ? 15.629 -3.370 8.906 1.00 87.56 89 LEU A CA 1
ATOM 701 C C . LEU A 1 89 ? 15.645 -3.750 7.425 1.00 87.56 89 LEU A C 1
ATOM 703 O O . LEU A 1 89 ? 16.720 -3.875 6.856 1.00 87.56 89 LEU A O 1
ATOM 707 N N . LEU A 1 90 ? 14.481 -3.886 6.785 1.00 82.81 90 LEU A N 1
ATOM 708 C CA . LEU A 1 90 ? 14.376 -4.260 5.369 1.00 82.81 90 LEU A CA 1
ATOM 709 C C . LEU A 1 90 ? 14.891 -3.156 4.445 1.00 82.81 90 LEU A C 1
ATOM 711 O O . LEU A 1 90 ? 15.624 -3.441 3.503 1.00 82.81 90 LEU A O 1
ATOM 715 N N . GLY A 1 91 ? 14.551 -1.898 4.735 1.00 79.12 91 GLY A N 1
ATOM 716 C CA . GLY A 1 91 ? 15.056 -0.738 4.008 1.00 79.12 91 GLY A CA 1
ATOM 717 C C . GLY A 1 91 ? 16.560 -0.560 4.198 1.00 79.12 91 GLY A C 1
ATOM 718 O O . GLY A 1 91 ? 17.270 -0.331 3.227 1.00 79.12 91 GLY A O 1
ATOM 719 N N . GLY A 1 92 ? 17.064 -0.746 5.420 1.00 78.62 92 GLY A N 1
ATOM 720 C CA . GLY A 1 92 ? 18.490 -0.714 5.741 1.00 78.62 92 GLY A CA 1
ATOM 721 C C . GLY A 1 92 ? 19.264 -1.835 5.055 1.00 78.62 92 GLY A C 1
ATOM 722 O O . GLY A 1 92 ? 20.263 -1.558 4.405 1.00 78.62 92 GLY A O 1
ATOM 723 N N . LEU A 1 93 ? 18.771 -3.077 5.108 1.00 77.81 93 LEU A N 1
ATOM 724 C CA . LEU A 1 93 ? 19.314 -4.202 4.338 1.00 77.81 93 LEU A CA 1
ATOM 725 C C . LEU A 1 93 ? 19.301 -3.893 2.839 1.00 77.81 93 LEU A C 1
ATOM 727 O O . LEU A 1 93 ? 20.316 -4.077 2.184 1.00 77.81 93 LEU A O 1
ATOM 731 N N . GLY A 1 94 ? 18.204 -3.358 2.302 1.00 70.81 94 GLY A N 1
ATOM 732 C CA . GLY A 1 94 ? 18.117 -2.960 0.897 1.00 70.81 94 GLY A CA 1
ATOM 733 C C . GLY A 1 94 ? 19.145 -1.893 0.501 1.00 70.81 94 GLY A C 1
ATOM 734 O O . GLY A 1 94 ? 19.775 -2.006 -0.546 1.00 70.81 94 GLY A O 1
ATOM 735 N N . VAL A 1 95 ? 19.366 -0.887 1.353 1.00 71.31 95 VAL A N 1
ATOM 736 C CA . VAL A 1 95 ? 20.362 0.176 1.131 1.00 71.31 95 VAL A CA 1
ATOM 737 C C . VAL A 1 95 ? 21.792 -0.352 1.253 1.00 71.31 95 VAL A C 1
ATOM 739 O O . VAL A 1 95 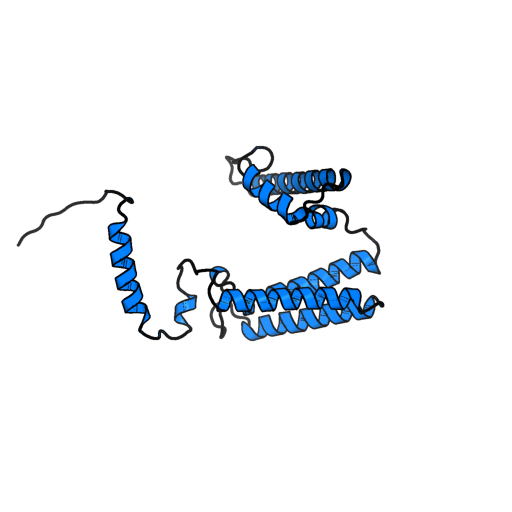? 22.630 0.001 0.426 1.00 71.31 95 VAL A O 1
ATOM 742 N N . VAL A 1 96 ? 22.063 -1.215 2.236 1.00 70.19 96 VAL A N 1
ATOM 743 C CA . VAL A 1 96 ? 23.371 -1.860 2.433 1.00 70.19 96 VAL A CA 1
ATOM 744 C C . VAL A 1 96 ? 23.699 -2.785 1.262 1.00 70.19 96 VAL A C 1
ATOM 746 O O . VAL A 1 96 ? 24.806 -2.728 0.745 1.00 70.19 96 VAL A O 1
ATOM 749 N N . LEU A 1 97 ? 22.733 -3.575 0.779 1.00 60.28 97 LEU A N 1
ATOM 750 C CA . LEU A 1 97 ? 22.914 -4.448 -0.388 1.00 60.28 97 LEU A CA 1
ATOM 751 C C . LEU A 1 97 ? 23.132 -3.665 -1.692 1.00 60.28 97 LEU A C 1
ATOM 753 O O . LEU A 1 97 ? 23.750 -4.184 -2.620 1.00 60.28 97 LEU A O 1
ATOM 757 N N . CYS A 1 98 ? 22.628 -2.434 -1.775 1.00 58.38 98 CYS A N 1
ATOM 758 C CA . CYS A 1 98 ? 22.871 -1.545 -2.907 1.00 58.38 98 CYS A CA 1
ATOM 759 C C . CYS A 1 98 ? 24.129 -0.677 -2.758 1.00 58.38 98 CYS A C 1
ATOM 761 O O . CYS A 1 98 ? 24.422 0.072 -3.687 1.00 58.38 98 CYS A O 1
ATOM 763 N N . GLU A 1 99 ? 24.827 -0.717 -1.614 1.00 55.28 99 GLU A N 1
ATOM 764 C CA . GLU A 1 99 ? 25.974 0.150 -1.274 1.00 55.28 99 GLU A CA 1
ATOM 765 C C . GLU A 1 99 ? 25.778 1.637 -1.649 1.00 55.28 99 GLU A C 1
ATOM 767 O O . GLU A 1 99 ? 26.720 2.372 -1.933 1.00 55.28 99 GLU A O 1
ATOM 772 N N . GLY A 1 100 ? 24.529 2.114 -1.674 1.00 53.47 100 GLY A N 1
ATOM 773 C CA . GLY A 1 100 ? 24.204 3.485 -2.077 1.00 53.47 100 GLY A CA 1
ATOM 774 C C . GLY A 1 100 ? 24.523 3.853 -3.536 1.00 53.47 100 GLY A C 1
ATOM 775 O O . GLY A 1 100 ? 24.403 5.028 -3.885 1.00 53.47 100 GLY A O 1
ATOM 776 N N . GLN A 1 101 ? 24.880 2.903 -4.410 1.00 47.44 101 GLN A N 1
ATOM 777 C CA . GLN A 1 101 ? 25.212 3.180 -5.809 1.00 47.44 101 GLN A CA 1
ATOM 778 C C . GLN A 1 101 ? 24.329 2.394 -6.782 1.00 47.44 101 GLN A C 1
ATOM 780 O O . GLN A 1 101 ? 24.182 1.178 -6.724 1.00 47.44 101 GLN A O 1
ATOM 785 N N . LYS A 1 102 ? 23.742 3.127 -7.736 1.00 51.28 102 LYS A N 1
ATOM 786 C CA . LYS A 1 102 ? 22.776 2.613 -8.719 1.00 51.28 102 LYS A CA 1
ATOM 787 C C 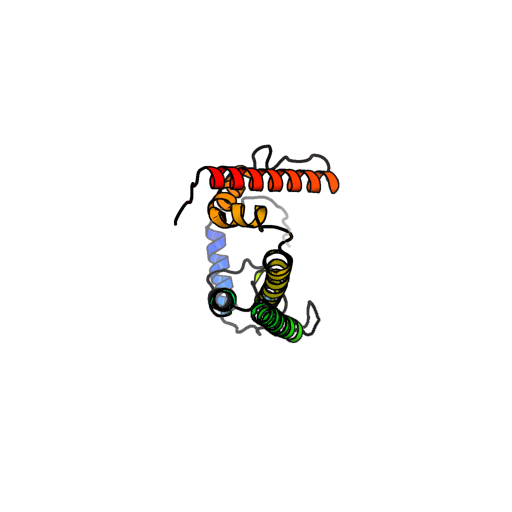. LYS A 1 102 ? 23.365 1.559 -9.672 1.00 51.28 102 LYS A C 1
ATOM 789 O O . LYS A 1 102 ? 22.593 0.791 -10.235 1.00 51.28 102 LYS A O 1
ATOM 794 N N . ASN A 1 103 ? 24.692 1.519 -9.831 1.00 48.22 103 ASN A N 1
ATOM 795 C CA . ASN A 1 103 ? 25.360 0.765 -10.896 1.00 48.22 103 ASN A CA 1
ATOM 796 C C . ASN A 1 103 ? 26.547 -0.117 -10.449 1.00 48.22 103 ASN A C 1
ATOM 798 O O . ASN A 1 103 ? 27.064 -0.832 -11.297 1.00 48.22 103 ASN A O 1
ATOM 802 N N . GLU A 1 104 ? 26.972 -0.102 -9.178 1.00 46.59 104 GLU A N 1
ATOM 803 C CA . GLU A 1 104 ? 28.190 -0.826 -8.734 1.00 46.59 104 GLU A CA 1
ATOM 804 C C . GLU A 1 104 ? 28.023 -1.635 -7.431 1.00 46.59 104 GLU A C 1
ATOM 806 O O . GLU A 1 104 ? 28.998 -2.140 -6.889 1.00 46.59 104 GLU A O 1
ATOM 811 N N . GLY A 1 105 ? 26.798 -1.815 -6.925 1.00 48.78 105 GLY A N 1
ATOM 812 C CA . GLY A 1 105 ? 26.564 -2.718 -5.788 1.00 48.78 105 GLY A CA 1
ATOM 813 C C . GLY A 1 105 ? 26.719 -4.200 -6.172 1.00 48.78 105 GLY A C 1
ATOM 814 O O . GLY A 1 105 ? 26.517 -4.571 -7.330 1.00 48.78 105 GLY A O 1
ATOM 815 N N . MET A 1 106 ? 26.993 -5.074 -5.190 1.00 46.69 106 MET A N 1
ATOM 816 C CA . MET A 1 106 ? 27.148 -6.532 -5.395 1.00 46.69 106 MET A CA 1
ATOM 817 C C . MET A 1 106 ? 25.958 -7.193 -6.126 1.00 46.69 106 MET A C 1
ATOM 819 O O . MET A 1 106 ? 26.131 -8.242 -6.749 1.00 46.69 106 MET A O 1
ATOM 823 N N . ILE A 1 107 ? 24.761 -6.588 -6.068 1.00 51.66 107 ILE A N 1
ATOM 824 C CA . ILE A 1 107 ? 23.576 -6.954 -6.862 1.00 51.66 107 ILE A CA 1
ATOM 825 C C . ILE A 1 107 ? 22.897 -5.658 -7.354 1.00 51.66 107 ILE A C 1
ATOM 827 O O . ILE A 1 107 ? 22.281 -4.955 -6.544 1.00 51.66 107 ILE A O 1
ATOM 831 N N . PRO A 1 108 ? 22.961 -5.315 -8.655 1.00 52.94 108 PRO A N 1
ATOM 832 C CA . PRO A 1 108 ? 22.382 -4.078 -9.168 1.00 52.94 108 PRO A CA 1
ATOM 833 C C . PRO A 1 108 ? 20.847 -4.061 -9.080 1.00 52.94 108 PRO A C 1
ATOM 835 O O . PRO A 1 108 ? 20.156 -5.082 -9.189 1.00 52.94 108 PRO A O 1
ATOM 838 N N . LEU A 1 109 ? 20.301 -2.856 -8.901 1.00 53.47 109 LEU A N 1
ATOM 839 C CA . LEU A 1 109 ? 18.867 -2.563 -8.825 1.00 53.47 109 LEU A CA 1
ATOM 840 C C . LEU A 1 109 ? 18.227 -2.683 -10.218 1.00 53.47 109 LEU A C 1
ATOM 842 O O . LEU A 1 109 ? 17.956 -1.683 -10.880 1.00 53.47 109 LEU A O 1
ATOM 846 N N . ASN A 1 110 ? 17.991 -3.910 -10.689 1.00 56.91 110 ASN A N 1
ATOM 847 C CA . ASN A 1 110 ? 17.338 -4.111 -11.978 1.00 56.91 110 ASN A CA 1
ATOM 848 C C . ASN A 1 110 ? 15.822 -4.324 -11.842 1.00 56.91 110 ASN A C 1
ATOM 850 O O . ASN A 1 110 ? 15.360 -5.306 -11.256 1.00 56.91 110 ASN A O 1
ATOM 854 N N . LYS A 1 111 ? 15.051 -3.408 -12.443 1.00 51.59 111 LYS A N 1
ATOM 855 C CA . LYS A 1 111 ? 13.579 -3.429 -12.466 1.00 51.59 111 LYS A CA 1
ATOM 856 C C . LYS A 1 111 ? 13.025 -4.546 -13.362 1.00 51.59 111 LYS A C 1
ATOM 858 O O . LYS A 1 111 ? 11.957 -5.063 -13.070 1.00 51.59 111 LYS A O 1
ATOM 863 N N . ASN A 1 112 ? 13.769 -4.944 -14.401 1.00 50.19 112 ASN A N 1
ATOM 864 C CA . ASN A 1 112 ? 13.388 -6.032 -15.316 1.00 50.19 112 ASN A CA 1
ATOM 865 C C . ASN A 1 112 ? 13.640 -7.437 -14.744 1.00 50.19 112 ASN A C 1
ATOM 867 O O . ASN A 1 112 ? 12.934 -8.370 -15.095 1.00 50.19 112 ASN A O 1
ATOM 871 N N . LEU A 1 113 ? 14.631 -7.592 -13.860 1.00 55.62 113 LEU A N 1
ATOM 872 C CA . LEU A 1 113 ? 14.978 -8.878 -13.229 1.00 55.62 113 LEU A CA 1
ATOM 873 C C . LEU A 1 113 ? 14.239 -9.108 -11.901 1.00 55.62 113 LEU A C 1
ATOM 875 O O . LEU A 1 113 ? 14.489 -10.110 -11.238 1.00 55.62 113 LEU A O 1
ATOM 879 N N . TRP A 1 114 ? 13.389 -8.161 -11.480 1.00 63.03 114 TRP A N 1
ATOM 880 C CA . TRP A 1 114 ? 12.711 -8.169 -10.179 1.00 63.03 114 TRP A CA 1
ATOM 881 C C . TRP A 1 114 ? 13.653 -8.572 -9.029 1.00 63.03 114 TRP A C 1
ATOM 883 O O . TRP A 1 114 ? 13.351 -9.447 -8.232 1.00 63.03 114 TRP A O 1
ATOM 893 N N . SER A 1 115 ? 14.843 -7.966 -8.985 1.00 68.94 115 SER A N 1
ATOM 894 C CA . SER A 1 115 ? 15.934 -8.350 -8.075 1.00 68.94 115 SER A CA 1
ATOM 895 C C . SER A 1 115 ? 15.510 -8.394 -6.596 1.00 68.94 115 SER A C 1
ATOM 897 O O . SER A 1 115 ? 14.714 -7.572 -6.138 1.00 68.94 115 SER A O 1
ATOM 899 N N . LEU A 1 116 ? 16.107 -9.302 -5.815 1.00 72.12 116 LEU A N 1
ATOM 900 C CA . LEU A 1 116 ? 15.853 -9.441 -4.375 1.00 72.12 116 LEU A CA 1
ATOM 901 C C . LEU A 1 116 ? 16.085 -8.119 -3.616 1.00 72.12 116 LEU A C 1
ATOM 903 O O . LEU A 1 116 ? 15.294 -7.755 -2.747 1.00 72.12 116 LEU A O 1
ATOM 907 N N . SER A 1 117 ? 17.114 -7.347 -3.993 1.00 73.12 117 SER A N 1
ATOM 908 C CA . SER A 1 117 ? 17.392 -6.024 -3.410 1.00 73.12 117 SER A CA 1
ATOM 909 C C . SER A 1 117 ? 16.257 -5.031 -3.684 1.00 73.12 117 SER A C 1
ATOM 911 O O . SER A 1 117 ? 15.883 -4.257 -2.805 1.00 73.12 117 SER A O 1
ATOM 913 N N . PHE A 1 118 ? 15.647 -5.089 -4.874 1.00 76.31 118 PHE A N 1
ATOM 914 C CA . PHE A 1 118 ? 14.489 -4.260 -5.215 1.00 76.31 118 PHE A CA 1
ATOM 915 C C . PHE A 1 118 ? 13.273 -4.619 -4.354 1.00 76.31 118 PHE A C 1
ATOM 917 O O . PHE A 1 118 ? 12.600 -3.727 -3.842 1.00 76.31 118 PHE A O 1
ATOM 924 N N . ILE A 1 119 ? 13.020 -5.911 -4.135 1.00 80.38 119 ILE A N 1
ATOM 925 C CA . ILE A 1 119 ? 11.902 -6.384 -3.306 1.00 80.38 119 ILE A CA 1
ATOM 926 C C . ILE A 1 119 ? 12.094 -5.999 -1.841 1.00 80.38 119 ILE A C 1
ATOM 928 O O . ILE A 1 119 ? 11.128 -5.601 -1.197 1.00 80.38 119 ILE A O 1
ATOM 932 N N . LEU A 1 120 ? 13.320 -6.056 -1.314 1.00 80.06 120 LEU A N 1
ATOM 933 C CA . LEU A 1 120 ? 13.612 -5.630 0.057 1.00 80.06 120 LEU A CA 1
ATOM 934 C C . LEU A 1 120 ? 13.386 -4.127 0.252 1.00 80.06 120 LEU A C 1
ATOM 936 O O . LEU A 1 120 ? 12.750 -3.731 1.229 1.00 80.06 120 LEU A O 1
ATOM 940 N N . VAL A 1 121 ? 13.832 -3.296 -0.696 1.00 82.31 121 VAL A N 1
ATOM 941 C CA . VAL A 1 121 ? 13.594 -1.843 -0.657 1.00 82.31 121 VAL A CA 1
ATOM 942 C C . VAL A 1 121 ? 12.101 -1.531 -0.786 1.00 82.31 121 VAL A C 1
ATOM 944 O O . VAL A 1 121 ? 11.559 -0.772 0.020 1.00 82.31 121 VAL A O 1
ATOM 947 N N . MET A 1 122 ? 11.409 -2.146 -1.751 1.00 85.00 122 MET A N 1
ATOM 948 C CA . MET A 1 122 ? 9.967 -1.962 -1.939 1.00 85.00 122 MET A CA 1
ATOM 949 C C . MET A 1 122 ? 9.174 -2.449 -0.723 1.00 85.00 122 MET A C 1
ATOM 951 O O . MET A 1 122 ? 8.317 -1.721 -0.228 1.00 85.00 122 MET A O 1
ATOM 955 N N . GLY A 1 123 ? 9.499 -3.625 -0.188 1.00 85.81 123 GLY A N 1
ATOM 956 C CA . GLY A 1 123 ? 8.894 -4.180 1.020 1.00 85.81 123 GLY A CA 1
ATOM 957 C C . GLY A 1 123 ? 9.125 -3.289 2.239 1.00 85.81 123 GLY A C 1
ATOM 958 O O . GLY A 1 123 ? 8.174 -2.969 2.948 1.00 85.81 123 GLY A O 1
ATOM 959 N N . GLY A 1 124 ? 10.354 -2.805 2.447 1.00 85.88 124 GLY A N 1
ATOM 960 C CA . GLY A 1 124 ? 10.676 -1.852 3.511 1.00 85.88 124 GLY A CA 1
ATOM 961 C C . GLY A 1 124 ? 9.871 -0.555 3.395 1.00 85.88 124 GLY A C 1
ATOM 962 O O . GLY A 1 124 ? 9.262 -0.116 4.371 1.00 85.88 124 GLY A O 1
ATOM 963 N N . SER A 1 125 ? 9.779 0.013 2.187 1.00 86.06 125 SER A N 1
ATOM 964 C CA . SER A 1 125 ? 8.957 1.202 1.931 1.00 86.06 125 SER A CA 1
ATOM 965 C C . SER A 1 125 ? 7.463 0.948 2.173 1.00 86.06 125 SER A C 1
ATOM 967 O O . SER A 1 125 ? 6.783 1.799 2.745 1.00 86.06 125 SER A O 1
ATOM 969 N N . ALA A 1 126 ? 6.963 -0.245 1.832 1.00 90.25 126 ALA A N 1
ATOM 970 C CA . ALA A 1 126 ? 5.583 -0.643 2.077 1.00 90.25 126 ALA A CA 1
ATOM 971 C C . ALA A 1 126 ? 5.278 -0.764 3.578 1.00 90.25 126 ALA A C 1
ATOM 973 O O . ALA A 1 126 ? 4.217 -0.320 4.007 1.00 90.25 126 ALA A O 1
ATOM 974 N N . PHE A 1 127 ? 6.206 -1.279 4.397 1.00 90.44 127 PHE A N 1
ATOM 975 C CA . PHE A 1 127 ? 6.055 -1.300 5.860 1.00 90.44 127 PHE A CA 1
ATOM 976 C C . PHE A 1 127 ? 5.997 0.105 6.465 1.00 90.44 127 PHE A C 1
ATOM 978 O O . PHE A 1 127 ? 5.180 0.355 7.350 1.00 90.44 127 PHE A O 1
ATOM 985 N N . VAL A 1 128 ? 6.828 1.034 5.979 1.00 89.56 128 VAL A N 1
ATOM 986 C CA . VAL A 1 128 ? 6.803 2.436 6.428 1.00 89.56 128 VAL A CA 1
ATOM 987 C C . VAL A 1 128 ? 5.494 3.115 6.023 1.00 89.56 128 VAL A C 1
ATOM 989 O O . VAL A 1 128 ? 4.873 3.797 6.839 1.00 89.56 128 VAL A O 1
ATOM 992 N N . LEU A 1 129 ? 5.035 2.895 4.790 1.00 90.75 129 LEU A N 1
ATOM 993 C CA . LEU A 1 129 ? 3.758 3.419 4.312 1.00 90.75 129 LEU A CA 1
ATOM 994 C C . LEU A 1 129 ? 2.583 2.835 5.109 1.00 90.75 129 LEU A C 1
ATOM 996 O O . LEU A 1 129 ? 1.687 3.578 5.507 1.00 90.75 129 LEU A O 1
ATOM 1000 N N . LEU A 1 130 ? 2.606 1.533 5.403 1.00 89.56 130 LEU A N 1
ATOM 1001 C CA . LEU A 1 130 ? 1.596 0.877 6.230 1.00 89.56 130 LEU A CA 1
ATOM 1002 C C . LEU A 1 130 ? 1.590 1.435 7.659 1.00 89.56 130 LEU A C 1
ATOM 1004 O O . LEU A 1 130 ? 0.518 1.682 8.203 1.00 89.56 130 LEU A O 1
ATOM 1008 N N . ALA A 1 131 ? 2.762 1.700 8.244 1.00 89.44 131 ALA A N 1
ATOM 1009 C CA . ALA A 1 131 ? 2.883 2.357 9.546 1.00 89.44 131 ALA A CA 1
ATOM 1010 C C . ALA A 1 131 ? 2.257 3.761 9.541 1.00 89.44 131 ALA A C 1
ATOM 1012 O O . ALA A 1 131 ? 1.517 4.110 10.460 1.00 89.44 131 ALA A O 1
ATOM 1013 N N . ALA A 1 132 ? 2.517 4.553 8.496 1.00 89.81 132 ALA A N 1
ATOM 1014 C CA . ALA A 1 132 ? 1.948 5.890 8.351 1.00 89.81 132 ALA A CA 1
ATOM 1015 C C . ALA A 1 132 ? 0.419 5.852 8.195 1.00 89.81 132 ALA A C 1
ATOM 1017 O O . ALA A 1 132 ? -0.285 6.601 8.872 1.00 89.81 132 ALA A O 1
ATOM 1018 N N . LEU A 1 133 ? -0.105 4.954 7.352 1.00 88.31 133 LEU A N 1
ATOM 1019 C CA . LEU A 1 133 ? -1.550 4.773 7.185 1.00 88.31 133 LEU A CA 1
ATOM 1020 C C . LEU A 1 133 ? -2.219 4.291 8.477 1.00 88.31 133 LEU A C 1
ATOM 1022 O O . LEU A 1 133 ? -3.252 4.840 8.848 1.00 88.31 133 LEU A O 1
ATOM 1026 N N . TYR A 1 134 ? -1.613 3.331 9.183 1.00 87.25 134 TYR A N 1
ATOM 1027 C CA . TYR A 1 134 ? -2.096 2.857 10.484 1.00 87.25 134 TYR A CA 1
ATOM 1028 C C . TYR A 1 134 ? -2.173 4.003 11.498 1.00 87.25 134 TYR A C 1
ATOM 1030 O O . TYR A 1 134 ? -3.182 4.187 12.167 1.00 87.25 134 TYR A O 1
ATOM 1038 N N . PHE A 1 135 ? -1.135 4.837 11.574 1.00 87.94 135 PHE A N 1
ATOM 1039 C CA . PHE A 1 135 ? -1.125 5.987 12.475 1.00 87.94 135 PHE A CA 1
ATOM 1040 C C . PHE A 1 135 ? -2.239 6.998 12.150 1.00 87.94 135 PHE A C 1
ATOM 1042 O O . PHE A 1 135 ? -2.936 7.466 13.048 1.00 87.94 135 PHE A O 1
ATOM 1049 N N . ILE A 1 136 ? -2.452 7.314 10.871 1.00 88.19 136 ILE A N 1
ATOM 1050 C CA . ILE A 1 136 ? -3.482 8.279 10.454 1.00 88.19 136 ILE A CA 1
ATOM 1051 C C . ILE A 1 136 ? -4.900 7.738 10.696 1.00 88.19 136 ILE A C 1
ATOM 1053 O O . ILE A 1 136 ? -5.770 8.485 11.151 1.00 88.19 136 ILE A O 1
ATOM 1057 N N . ILE A 1 137 ? -5.138 6.463 10.378 1.00 86.38 137 ILE A N 1
ATOM 1058 C CA . ILE A 1 137 ? -6.471 5.848 10.426 1.00 86.38 137 ILE A CA 1
ATOM 1059 C C . ILE A 1 137 ? -6.828 5.420 11.851 1.00 86.38 137 ILE A C 1
ATOM 1061 O O . ILE A 1 137 ? -7.889 5.804 12.329 1.00 86.38 137 ILE A O 1
ATOM 1065 N N . ASP A 1 138 ? -5.951 4.690 12.545 1.00 84.25 138 ASP A N 1
ATOM 1066 C CA . ASP A 1 138 ? -6.288 4.055 13.826 1.00 84.25 138 ASP A CA 1
ATOM 1067 C C . ASP A 1 138 ? -5.910 4.911 15.045 1.00 84.25 138 ASP A C 1
ATOM 1069 O O . ASP A 1 138 ? -6.612 4.876 16.053 1.00 84.25 138 ASP A O 1
ATOM 1073 N N . VAL A 1 139 ? -4.843 5.722 14.970 1.00 82.88 139 VAL A N 1
ATOM 1074 C CA . VAL A 1 139 ? -4.411 6.564 16.108 1.00 82.88 139 VAL A CA 1
ATOM 1075 C C . VAL A 1 139 ? -5.036 7.955 16.058 1.00 82.88 139 VAL A C 1
ATOM 1077 O O . VAL A 1 139 ? -5.582 8.422 17.055 1.00 82.88 139 VAL A O 1
ATOM 1080 N N . ILE A 1 140 ? -4.951 8.637 14.910 1.00 85.38 140 ILE A N 1
ATOM 1081 C CA . ILE A 1 140 ? -5.509 9.991 14.760 1.00 85.38 140 ILE A CA 1
ATOM 1082 C C . ILE A 1 140 ? -7.024 9.939 14.507 1.00 85.38 140 ILE A C 1
ATOM 1084 O O . ILE A 1 140 ? -7.722 10.900 14.825 1.00 85.38 140 ILE A O 1
ATOM 1088 N N . LEU A 1 141 ? -7.549 8.836 13.953 1.00 82.69 141 LEU A N 1
ATOM 1089 C CA . LEU A 1 141 ? -8.962 8.694 13.561 1.00 82.69 141 LEU A CA 1
ATOM 1090 C C . LEU A 1 141 ? -9.446 9.827 12.640 1.00 82.69 141 LEU A C 1
ATOM 1092 O O . LEU A 1 141 ? -10.633 10.147 12.589 1.00 82.69 141 LEU A O 1
ATOM 1096 N N . TRP A 1 142 ? -8.530 10.434 11.876 1.00 80.25 142 TRP A N 1
ATOM 1097 C CA . TRP A 1 142 ? -8.856 11.542 10.975 1.00 80.25 142 TRP A CA 1
ATOM 1098 C C . TRP A 1 142 ? -9.761 11.081 9.829 1.00 80.25 142 TRP A C 1
ATOM 1100 O O . TRP A 1 142 ? -10.581 11.841 9.312 1.00 80.25 142 TRP A O 1
ATOM 1110 N N . TRP A 1 143 ? -9.596 9.827 9.398 1.00 77.00 143 TRP A N 1
ATOM 1111 C CA . TRP A 1 143 ? -10.304 9.278 8.255 1.00 77.00 143 TRP A CA 1
ATOM 1112 C C . TRP A 1 143 ? -10.479 7.766 8.352 1.00 77.00 143 TRP A C 1
ATOM 1114 O O . TRP A 1 143 ? -9.573 7.047 8.749 1.00 77.00 143 TRP A O 1
ATOM 1124 N N . ASN A 1 144 ? -11.626 7.273 7.887 1.00 74.12 144 ASN A N 1
ATOM 1125 C CA . ASN A 1 144 ? -12.026 5.864 7.948 1.00 74.12 144 ASN A CA 1
ATOM 1126 C C . ASN A 1 144 ? -11.395 4.977 6.840 1.00 74.12 144 ASN A C 1
ATOM 1128 O O . ASN A 1 144 ? -11.873 3.878 6.578 1.00 74.12 144 ASN A O 1
ATOM 1132 N N . GLY A 1 145 ? -10.398 5.478 6.092 1.00 74.25 145 GLY A N 1
ATOM 1133 C CA . GLY A 1 145 ? -9.726 4.730 5.009 1.00 74.25 145 GLY A CA 1
ATOM 1134 C C . GLY A 1 145 ? -10.610 4.370 3.800 1.00 74.25 145 GLY A C 1
ATOM 1135 O O . GLY A 1 145 ? -10.251 3.518 2.986 1.00 74.25 145 GLY A O 1
ATOM 1136 N N . ALA A 1 146 ? -11.771 5.016 3.672 1.00 74.44 146 ALA A N 1
ATOM 1137 C CA . ALA A 1 146 ? -12.834 4.660 2.735 1.00 74.44 146 ALA A CA 1
ATOM 1138 C C . ALA A 1 146 ? -12.390 4.473 1.264 1.00 74.44 146 ALA A C 1
ATOM 1140 O O . ALA A 1 146 ? -12.671 3.409 0.710 1.00 74.44 146 ALA A O 1
ATOM 1141 N N . PRO A 1 147 ? -11.674 5.412 0.608 1.00 76.75 147 PRO A N 1
ATOM 1142 C CA . PRO A 1 147 ? -11.364 5.264 -0.813 1.00 76.75 147 PRO A CA 1
ATOM 1143 C C . PRO A 1 147 ? -10.255 4.258 -1.102 1.00 76.75 147 PRO A C 1
ATOM 1145 O O . PRO A 1 147 ? -10.130 3.850 -2.247 1.00 76.75 147 PRO A O 1
ATOM 1148 N N . PHE A 1 148 ? -9.466 3.837 -0.109 1.00 79.00 148 PHE A N 1
ATOM 1149 C CA . PHE A 1 148 ? -8.500 2.750 -0.291 1.00 79.00 148 PHE A CA 1
ATOM 1150 C C . PHE A 1 148 ? -9.161 1.380 -0.125 1.00 79.00 148 PHE A C 1
ATOM 1152 O O . PHE A 1 148 ? -8.790 0.419 -0.797 1.00 79.00 148 PHE A O 1
ATOM 1159 N N . LYS A 1 149 ? -10.191 1.298 0.724 1.00 81.31 149 LYS A N 1
ATOM 1160 C CA . LYS A 1 149 ? -10.929 0.059 0.976 1.00 81.31 149 LYS A CA 1
ATOM 1161 C C . LYS A 1 149 ? -11.723 -0.409 -0.247 1.00 81.31 149 LYS A C 1
ATOM 1163 O O . LYS A 1 149 ? -11.674 -1.590 -0.576 1.00 81.31 149 LYS A O 1
ATOM 1168 N N . TYR A 1 150 ? -12.428 0.497 -0.930 1.00 82.31 150 TYR A N 1
ATOM 1169 C CA . TYR A 1 150 ? -13.310 0.139 -2.052 1.00 82.31 150 TYR A CA 1
ATOM 1170 C C . TYR A 1 150 ? -12.586 -0.535 -3.233 1.00 82.31 150 TYR A C 1
ATOM 1172 O O . TYR A 1 150 ? -12.980 -1.646 -3.593 1.00 82.31 150 TYR A O 1
ATOM 1180 N N . PRO A 1 151 ? -11.521 0.052 -3.818 1.00 83.19 151 PRO A N 1
ATOM 1181 C CA . PRO A 1 151 ? -10.769 -0.608 -4.881 1.00 83.19 151 PRO A CA 1
ATOM 1182 C C . PRO A 1 151 ? -9.981 -1.818 -4.364 1.00 83.19 151 PRO A C 1
ATOM 1184 O O . PRO A 1 151 ? -9.764 -2.759 -5.118 1.00 83.19 151 PRO A O 1
ATOM 1187 N N . GLY A 1 152 ? -9.590 -1.839 -3.083 1.00 81.81 152 GLY A N 1
ATOM 1188 C CA . GLY A 1 152 ? -8.868 -2.965 -2.486 1.00 81.81 152 GLY A CA 1
ATOM 1189 C C . GLY A 1 152 ? -9.697 -4.250 -2.396 1.00 81.81 152 GLY A C 1
ATOM 1190 O O . GLY A 1 152 ? -9.184 -5.327 -2.681 1.00 81.81 152 GLY A O 1
ATOM 1191 N N . MET A 1 153 ? -10.984 -4.151 -2.048 1.00 82.81 153 MET A N 1
ATOM 1192 C CA . MET A 1 153 ? -11.871 -5.319 -1.923 1.00 82.81 153 MET A CA 1
ATOM 1193 C C . MET A 1 153 ? -12.238 -5.966 -3.268 1.00 82.81 153 MET A C 1
ATOM 1195 O O . MET A 1 153 ? -12.589 -7.140 -3.291 1.00 82.81 153 MET A O 1
ATOM 1199 N N . ASN A 1 154 ? -12.147 -5.218 -4.372 1.00 85.69 154 ASN A N 1
ATOM 1200 C CA . ASN A 1 154 ? -12.474 -5.673 -5.729 1.00 85.69 154 ASN A CA 1
ATOM 1201 C C . ASN A 1 154 ? -11.298 -5.451 -6.698 1.00 85.69 154 ASN A C 1
ATOM 1203 O O . ASN A 1 154 ? -11.493 -5.112 -7.867 1.00 85.69 154 ASN A O 1
ATOM 1207 N N . SER A 1 155 ? -10.067 -5.626 -6.213 1.00 84.81 155 SER A N 1
ATOM 1208 C CA . SER A 1 155 ? -8.845 -5.263 -6.943 1.00 84.81 155 SER A CA 1
ATOM 1209 C C . SER A 1 155 ? -8.703 -5.976 -8.292 1.00 84.81 155 SER A C 1
ATOM 1211 O O . SER A 1 155 ? -8.309 -5.344 -9.270 1.00 84.81 155 SER A O 1
ATOM 1213 N N . ILE A 1 156 ? -9.098 -7.252 -8.385 1.00 85.31 156 ILE A N 1
ATOM 1214 C CA . ILE A 1 156 ? -9.055 -8.013 -9.644 1.00 85.31 156 ILE A CA 1
ATOM 1215 C C . ILE A 1 156 ? -10.030 -7.469 -10.696 1.00 85.31 156 ILE A C 1
ATOM 1217 O O . ILE A 1 156 ? -9.683 -7.385 -11.870 1.00 85.31 156 ILE A O 1
ATOM 1221 N N . LEU A 1 157 ? -11.229 -7.047 -10.285 1.00 85.56 157 LEU A N 1
ATOM 1222 C CA . LEU A 1 157 ? -12.223 -6.478 -11.198 1.00 85.56 157 LEU A CA 1
ATOM 1223 C C . LEU A 1 157 ? -11.795 -5.109 -11.706 1.00 85.56 157 LEU A C 1
ATOM 1225 O O . LEU A 1 157 ? -11.961 -4.818 -12.887 1.00 85.56 157 LEU A O 1
ATOM 1229 N N . VAL A 1 158 ? -11.236 -4.282 -10.821 1.00 86.88 158 VAL A N 1
ATOM 1230 C CA . VAL A 1 158 ? -10.678 -2.982 -11.204 1.00 86.88 158 VAL A CA 1
ATOM 1231 C C . VAL A 1 158 ? -9.533 -3.180 -12.198 1.00 86.88 158 VAL A C 1
ATOM 1233 O O . VAL A 1 158 ? -9.500 -2.500 -13.217 1.00 86.88 158 VAL A O 1
ATOM 1236 N N . TYR A 1 159 ? -8.646 -4.150 -11.955 1.00 87.00 159 TYR A N 1
ATOM 1237 C CA . TYR A 1 159 ? -7.543 -4.469 -12.861 1.00 87.00 159 TYR A CA 1
ATOM 1238 C C . TYR A 1 159 ? -8.033 -4.927 -14.241 1.00 87.00 159 TYR A C 1
ATOM 1240 O O . TYR A 1 159 ? -7.746 -4.273 -15.243 1.00 87.00 159 TYR A O 1
ATOM 1248 N N . VAL A 1 160 ? -8.835 -5.995 -14.300 1.00 86.94 160 VAL A N 1
ATOM 1249 C CA . VAL A 1 160 ? -9.347 -6.542 -15.568 1.00 86.94 160 VAL A CA 1
ATOM 1250 C C . VAL A 1 160 ? -10.203 -5.510 -16.303 1.00 86.94 160 VAL A C 1
ATOM 1252 O O . VAL A 1 160 ? -10.081 -5.344 -17.514 1.00 86.94 160 VAL A O 1
ATOM 1255 N N . GLY A 1 161 ? -11.036 -4.768 -15.574 1.00 84.62 161 GLY A N 1
ATOM 1256 C CA . GLY A 1 161 ? -11.819 -3.680 -16.141 1.00 84.62 161 GLY A CA 1
ATOM 1257 C C . GLY A 1 161 ? -10.940 -2.579 -16.738 1.00 84.62 161 GLY A C 1
ATOM 1258 O O . GLY A 1 161 ? -11.265 -2.071 -17.809 1.00 84.62 161 GLY A O 1
ATOM 1259 N N . SER A 1 162 ? -9.826 -2.231 -16.085 1.00 84.88 162 SER A N 1
ATOM 1260 C CA . SER A 1 162 ? -8.896 -1.206 -16.573 1.00 84.88 162 SER A CA 1
ATOM 1261 C C . SER A 1 162 ? -8.175 -1.612 -17.852 1.00 84.88 162 SER A C 1
ATOM 1263 O O . SER A 1 162 ? -8.031 -0.775 -18.737 1.00 84.88 162 SER A O 1
ATOM 1265 N N . GLU A 1 163 ? -7.827 -2.890 -17.996 1.00 85.31 163 GLU A N 1
ATOM 1266 C CA . GLU A 1 163 ? -7.224 -3.432 -19.217 1.00 85.31 163 GLU A CA 1
ATOM 1267 C C . GLU A 1 163 ? -8.229 -3.436 -20.380 1.00 85.31 163 GLU A C 1
ATOM 1269 O O . GLU A 1 163 ? -7.920 -2.993 -21.483 1.00 85.31 163 GLU A O 1
ATOM 1274 N N . ILE A 1 164 ? -9.475 -3.855 -20.131 1.00 84.75 164 ILE A N 1
ATOM 1275 C CA . ILE A 1 164 ? -10.522 -3.893 -21.167 1.00 84.75 164 ILE A CA 1
ATOM 1276 C C . ILE A 1 164 ? -10.922 -2.477 -21.614 1.00 84.75 164 ILE A C 1
ATOM 1278 O O . ILE A 1 164 ? -11.193 -2.239 -22.793 1.00 84.75 164 ILE A O 1
ATOM 1282 N N . LEU A 1 165 ? -10.973 -1.525 -20.679 1.00 80.56 165 LEU A N 1
ATOM 1283 C CA . LEU A 1 165 ? -11.431 -0.154 -20.924 1.00 80.56 165 LEU A CA 1
ATOM 1284 C C . LEU A 1 165 ? -10.295 0.822 -21.252 1.00 80.56 165 LEU A C 1
ATOM 1286 O O . LEU A 1 165 ? -10.562 2.010 -21.438 1.00 80.56 165 LEU A O 1
ATOM 1290 N N . GLN A 1 166 ? -9.054 0.346 -21.392 1.00 75.62 166 GLN A N 1
ATOM 1291 C CA . GLN A 1 166 ? -7.882 1.184 -21.665 1.00 75.62 166 GLN A CA 1
ATOM 1292 C C . GLN A 1 166 ? -7.992 1.986 -22.976 1.00 75.62 166 GLN A C 1
ATOM 1294 O O . GLN A 1 166 ? -7.279 2.968 -23.151 1.00 75.62 166 GLN A O 1
ATOM 1299 N N . GLY A 1 167 ? -8.875 1.594 -23.901 1.00 73.00 167 GLY A N 1
ATOM 1300 C CA . GLY A 1 167 ? -9.135 2.306 -25.160 1.00 73.00 167 GLY A CA 1
ATOM 1301 C C . GLY A 1 167 ? -10.439 3.111 -25.205 1.00 73.00 167 GLY A C 1
ATOM 1302 O O . GLY A 1 167 ? -10.722 3.734 -26.226 1.00 73.00 167 GLY A O 1
ATOM 1303 N N . TYR A 1 168 ? -11.254 3.087 -24.146 1.00 76.62 168 TYR A N 1
ATOM 1304 C CA . TYR A 1 168 ? -12.582 3.702 -24.146 1.00 76.62 168 TYR A CA 1
ATOM 1305 C C . TYR A 1 168 ? -12.581 5.050 -23.414 1.00 76.62 168 TYR A C 1
ATOM 1307 O O . TYR A 1 168 ? -12.140 5.173 -22.268 1.00 76.62 168 TYR A O 1
ATOM 1315 N N . PHE A 1 169 ? -13.154 6.071 -24.056 1.00 67.25 169 PHE A N 1
ATOM 1316 C CA . PHE A 1 169 ? -13.518 7.325 -23.393 1.00 67.25 169 PHE A CA 1
ATOM 1317 C C . PHE A 1 169 ? -14.541 7.007 -22.295 1.00 67.25 169 PHE A C 1
ATOM 1319 O O . PHE A 1 169 ? -15.526 6.332 -22.611 1.00 67.25 169 PHE A O 1
ATOM 1326 N N . PRO A 1 170 ? -14.383 7.436 -21.028 1.00 67.62 170 PRO A N 1
ATOM 1327 C CA . PRO A 1 170 ? -13.517 8.492 -20.464 1.00 67.62 170 PRO A CA 1
ATOM 1328 C C . PRO A 1 170 ? -12.206 8.042 -19.764 1.00 67.62 170 PRO A C 1
ATOM 1330 O O . PRO A 1 170 ? -11.567 8.862 -19.108 1.00 67.62 170 PRO A O 1
ATOM 1333 N N . PHE A 1 171 ? -11.812 6.765 -19.837 1.00 67.94 171 PHE A N 1
ATOM 1334 C CA . PHE A 1 171 ? -10.658 6.227 -19.086 1.00 67.94 171 PHE A CA 1
ATOM 1335 C C . PHE A 1 171 ? -9.310 6.481 -19.762 1.00 67.94 171 PHE A C 1
ATOM 1337 O O . PHE A 1 171 ? -8.284 6.557 -19.092 1.00 67.94 171 PHE A O 1
ATOM 1344 N N . SER A 1 172 ? -9.316 6.622 -21.083 1.00 65.25 172 SER A N 1
ATOM 1345 C CA . SER A 1 172 ? -8.142 6.953 -21.878 1.00 65.25 172 SER A CA 1
ATOM 1346 C C . SER A 1 172 ? -8.604 7.693 -23.121 1.00 65.25 172 SER A C 1
ATOM 1348 O O . SER A 1 172 ? -9.466 7.217 -23.862 1.00 65.25 172 SER A O 1
ATOM 1350 N N . TRP A 1 173 ? -8.069 8.889 -23.333 1.00 68.81 173 TRP A N 1
ATOM 1351 C CA . TRP A 1 173 ? -8.284 9.653 -24.552 1.00 68.81 173 TRP A CA 1
ATOM 1352 C C . TRP A 1 173 ? -6.926 10.046 -25.106 1.00 68.81 173 TRP A C 1
ATOM 1354 O O . TRP A 1 173 ? -6.089 10.575 -24.376 1.00 68.81 173 TRP A O 1
ATOM 1364 N N . GLN A 1 174 ? -6.695 9.787 -26.393 1.00 61.56 174 GLN A N 1
ATOM 1365 C CA . GLN A 1 174 ? -5.465 10.211 -27.051 1.00 61.56 174 GLN A CA 1
ATOM 1366 C C . GLN A 1 174 ? -5.446 11.739 -27.139 1.00 61.56 174 GLN A C 1
ATOM 1368 O O . GLN A 1 174 ? -6.167 12.351 -27.928 1.00 61.56 174 GLN A O 1
ATOM 1373 N N . GLN A 1 175 ? -4.635 12.366 -26.290 1.00 62.12 175 GLN A N 1
ATOM 1374 C CA . GLN A 1 175 ? -4.404 13.801 -26.342 1.00 62.12 175 GLN A CA 1
ATOM 1375 C C . GLN A 1 175 ? -3.421 14.140 -27.463 1.00 62.12 175 GLN A C 1
ATOM 1377 O O . GLN A 1 175 ? -2.291 13.665 -27.505 1.00 62.12 175 GLN A O 1
ATOM 1382 N N . GLN A 1 176 ? -3.873 15.013 -28.362 1.00 59.78 176 GLN A N 1
ATOM 1383 C CA . GLN A 1 176 ? -3.105 15.548 -29.488 1.00 59.78 176 GLN A CA 1
ATOM 1384 C C . GLN A 1 176 ? -1.958 16.483 -29.033 1.00 59.78 176 GLN A C 1
ATOM 1386 O O . GLN A 1 176 ? -1.054 16.771 -29.814 1.00 59.78 176 GLN A O 1
ATOM 1391 N N . SER A 1 177 ? -1.983 16.967 -27.781 1.00 61.03 177 SER A N 1
ATOM 1392 C CA . SER A 1 177 ? -0.961 17.839 -27.182 1.00 61.03 177 SER A CA 1
ATOM 1393 C C . SER A 1 177 ? -0.242 17.128 -26.033 1.00 61.03 177 SER A C 1
ATOM 1395 O O . SER A 1 177 ? -0.880 16.674 -25.087 1.00 61.03 177 SER A O 1
ATOM 1397 N N . ASN A 1 178 ? 1.094 17.079 -26.076 1.00 68.25 178 ASN A N 1
ATOM 1398 C CA . ASN A 1 178 ? 1.953 16.476 -25.042 1.00 68.25 178 ASN A CA 1
ATOM 1399 C C . ASN A 1 178 ? 2.162 17.395 -23.820 1.00 68.25 178 ASN A C 1
ATOM 1401 O O . ASN A 1 178 ? 3.234 17.414 -23.212 1.00 68.25 178 ASN A O 1
ATOM 1405 N N . SER A 1 179 ? 1.173 18.215 -23.469 1.00 81.88 179 SER A N 1
ATOM 1406 C CA . SER A 1 179 ? 1.261 19.071 -22.289 1.00 81.88 179 SER A CA 1
ATOM 1407 C C . SER A 1 179 ? 1.108 18.219 -21.026 1.00 81.88 179 SER A C 1
ATOM 1409 O O . SER A 1 179 ? 0.125 17.502 -20.861 1.00 81.88 179 SER A O 1
ATOM 1411 N N . HIS A 1 180 ? 2.070 18.308 -20.101 1.00 81.31 180 HIS A N 1
ATOM 1412 C CA . HIS A 1 180 ? 2.074 17.510 -18.864 1.00 81.31 180 HIS A CA 1
ATOM 1413 C C . HIS A 1 180 ? 0.786 17.636 -18.039 1.00 81.31 180 HIS A C 1
ATOM 1415 O O . HIS A 1 180 ? 0.376 16.671 -17.397 1.00 81.31 180 HIS A O 1
ATOM 1421 N N . LEU A 1 181 ? 0.151 18.811 -18.055 1.00 82.31 181 LEU A N 1
ATOM 1422 C CA . LEU A 1 181 ? -1.094 19.040 -17.324 1.00 82.31 181 LEU A CA 1
ATOM 1423 C C . LEU A 1 181 ? -2.257 18.246 -17.914 1.00 82.31 181 LEU A C 1
ATOM 1425 O O . LEU A 1 181 ? -3.009 17.640 -17.158 1.00 82.31 181 LEU A O 1
ATOM 1429 N N . ASP A 1 182 ? -2.359 18.177 -19.239 1.00 80.31 182 ASP A N 1
ATOM 1430 C CA . ASP A 1 182 ? -3.419 17.440 -19.930 1.00 80.31 182 ASP A CA 1
ATOM 1431 C C . ASP A 1 182 ? -3.342 15.942 -19.608 1.00 80.31 182 ASP A C 1
ATOM 1433 O O . ASP A 1 182 ? -4.361 15.310 -19.317 1.00 80.31 182 ASP A O 1
ATOM 1437 N N . LEU A 1 183 ? -2.118 15.407 -19.545 1.00 82.19 183 LEU A N 1
ATOM 1438 C CA . LEU A 1 183 ? -1.856 14.030 -19.131 1.00 82.19 183 LEU A CA 1
ATOM 1439 C C . LEU A 1 183 ? -2.216 13.792 -17.654 1.00 82.19 183 LEU A C 1
ATOM 1441 O O . LEU A 1 183 ? -2.748 12.742 -17.294 1.00 82.19 183 LEU A O 1
ATOM 1445 N N . LEU A 1 184 ? -1.921 14.757 -16.776 1.00 84.31 184 LEU A N 1
ATOM 1446 C CA . LEU A 1 184 ? -2.229 14.663 -15.347 1.00 84.31 184 LEU A CA 1
ATOM 1447 C C . LEU A 1 184 ? -3.746 14.672 -15.126 1.00 84.31 184 LEU A C 1
ATOM 1449 O O . LEU A 1 184 ? -4.258 13.820 -14.403 1.00 84.31 184 LEU A O 1
ATOM 1453 N N . PHE A 1 185 ? -4.473 15.566 -15.801 1.00 85.56 185 PHE A N 1
ATOM 1454 C CA . PHE A 1 185 ? -5.933 15.625 -15.737 1.00 85.56 185 PHE A CA 1
ATOM 1455 C C . PHE A 1 185 ? -6.590 14.347 -16.256 1.00 85.56 185 PHE A C 1
ATOM 1457 O O . PHE A 1 185 ? -7.480 13.825 -15.587 1.00 85.56 185 PHE A O 1
ATOM 1464 N N . ALA A 1 186 ? -6.131 13.810 -17.389 1.00 82.25 186 ALA A N 1
ATOM 1465 C CA . ALA A 1 186 ? -6.653 12.557 -17.929 1.00 82.25 186 ALA A CA 1
ATOM 1466 C C . ALA A 1 186 ? -6.500 11.401 -16.926 1.00 82.25 186 ALA A C 1
ATOM 1468 O O . ALA A 1 186 ? -7.473 10.716 -16.613 1.00 82.25 186 ALA A O 1
ATOM 1469 N N . ASN A 1 187 ? -5.309 11.247 -16.338 1.00 84.75 187 ASN A N 1
ATOM 1470 C CA . ASN A 1 187 ? -5.054 10.215 -15.332 1.00 84.75 187 ASN A CA 1
ATOM 1471 C C . ASN A 1 187 ? -5.874 10.425 -14.051 1.00 84.75 187 ASN A C 1
ATOM 1473 O O . ASN A 1 187 ? -6.370 9.464 -13.465 1.00 84.75 187 ASN A O 1
ATOM 1477 N N . LEU A 1 188 ? -6.050 11.672 -13.612 1.00 87.94 188 LEU A N 1
ATOM 1478 C CA . LEU A 1 188 ? -6.808 11.985 -12.402 1.00 87.94 188 LEU A CA 1
ATOM 1479 C C . LEU A 1 188 ? -8.307 11.704 -12.582 1.00 87.94 188 LEU A C 1
ATOM 1481 O O . LEU A 1 188 ? -8.941 11.165 -11.675 1.00 87.94 188 LEU A O 1
ATOM 1485 N N . ILE A 1 189 ? -8.854 11.995 -13.766 1.00 86.44 189 ILE A N 1
ATOM 1486 C CA . ILE A 1 189 ? -10.231 11.645 -14.140 1.00 86.44 189 ILE A CA 1
ATOM 1487 C C . ILE A 1 189 ? -10.390 10.125 -14.212 1.00 86.44 189 ILE A C 1
ATOM 1489 O O . ILE A 1 189 ? -11.326 9.590 -13.619 1.00 86.44 189 ILE A O 1
ATOM 1493 N N . ALA A 1 190 ? -9.461 9.423 -14.866 1.00 85.81 190 ALA A N 1
ATOM 1494 C CA . ALA A 1 190 ? -9.499 7.968 -14.974 1.00 85.81 190 ALA A CA 1
ATOM 1495 C C . ALA A 1 190 ? -9.489 7.298 -13.590 1.00 85.81 190 ALA A C 1
ATOM 1497 O O . ALA A 1 190 ? -10.349 6.468 -13.296 1.00 85.81 190 ALA A O 1
ATOM 1498 N N . VAL A 1 191 ? -8.575 7.703 -12.702 1.00 85.50 191 VAL A N 1
ATOM 1499 C CA . VAL A 1 191 ? -8.503 7.187 -11.325 1.00 85.50 191 VAL A CA 1
ATOM 1500 C C . VAL A 1 191 ? -9.760 7.544 -10.530 1.00 85.50 191 VAL A C 1
ATOM 1502 O O . VAL A 1 191 ? -10.303 6.690 -9.829 1.00 85.50 191 VAL A O 1
ATOM 1505 N N . GLY A 1 192 ? -10.265 8.775 -10.658 1.00 88.00 192 GLY A N 1
ATOM 1506 C CA . GLY A 1 192 ? -11.501 9.203 -10.002 1.00 88.00 192 GLY A CA 1
ATOM 1507 C C . GLY A 1 192 ? -12.705 8.353 -10.411 1.00 88.00 192 GLY A C 1
ATOM 1508 O O . GLY A 1 192 ? -13.473 7.911 -9.558 1.00 88.00 192 GLY A O 1
ATOM 1509 N N . LEU A 1 193 ? -12.831 8.050 -11.702 1.00 87.50 193 LEU A N 1
ATOM 1510 C CA . LEU A 1 193 ? -13.876 7.175 -12.226 1.00 87.50 193 LEU A CA 1
ATOM 1511 C C . LEU A 1 193 ? -13.730 5.739 -11.724 1.00 87.50 193 LEU A C 1
ATOM 1513 O O . LEU A 1 193 ? -14.723 5.151 -11.304 1.00 87.50 193 LEU A O 1
ATOM 1517 N N . TRP A 1 194 ? -12.514 5.192 -11.688 1.00 86.44 194 TRP A N 1
ATOM 1518 C CA . TRP A 1 194 ? -12.270 3.863 -11.123 1.00 86.44 194 TRP A CA 1
ATOM 1519 C C . TRP A 1 194 ? -12.645 3.775 -9.643 1.00 86.44 194 TRP A C 1
ATOM 1521 O O . TRP A 1 194 ? -13.249 2.789 -9.223 1.00 86.44 194 TRP A O 1
ATOM 1531 N N . ILE A 1 195 ? -12.370 4.820 -8.859 1.00 86.94 195 ILE A N 1
ATOM 1532 C CA . ILE A 1 195 ? -12.793 4.895 -7.454 1.00 86.94 195 ILE A CA 1
ATOM 1533 C C . ILE A 1 195 ? -14.323 4.949 -7.347 1.00 86.94 195 ILE A C 1
ATOM 1535 O O . ILE A 1 195 ? -14.892 4.280 -6.484 1.00 86.94 195 ILE A O 1
ATOM 1539 N N . LEU A 1 196 ? -15.006 5.696 -8.222 1.00 87.19 196 LEU A N 1
ATOM 1540 C CA . LEU A 1 196 ? -16.472 5.757 -8.249 1.00 87.19 196 LEU A CA 1
ATOM 1541 C C . LEU A 1 196 ? -17.107 4.419 -8.643 1.00 87.19 196 LEU A C 1
ATOM 1543 O O . LEU A 1 196 ? -18.085 4.006 -8.024 1.00 87.19 196 LEU A O 1
ATOM 1547 N N . ILE A 1 197 ? -16.541 3.720 -9.627 1.00 86.75 197 ILE A N 1
ATOM 1548 C CA . ILE A 1 197 ? -16.989 2.384 -10.045 1.00 86.75 197 ILE A CA 1
ATOM 1549 C C . ILE A 1 197 ? -16.773 1.377 -8.915 1.00 86.75 197 ILE A C 1
ATOM 1551 O O . ILE A 1 197 ? -17.692 0.638 -8.563 1.00 86.75 197 ILE A O 1
ATOM 1555 N N . ALA A 1 198 ? -15.598 1.394 -8.283 1.00 85.44 198 ALA A N 1
ATOM 1556 C CA . ALA A 1 198 ? -15.311 0.546 -7.132 1.00 85.44 198 ALA A CA 1
ATOM 1557 C C . ALA A 1 198 ? -16.262 0.835 -5.960 1.00 85.44 198 ALA A C 1
ATOM 1559 O O . ALA A 1 198 ? -16.734 -0.088 -5.296 1.00 85.44 198 ALA A O 1
ATOM 1560 N N . TYR A 1 199 ? -16.592 2.108 -5.728 1.00 86.12 199 TYR A N 1
ATOM 1561 C CA . TYR A 1 199 ? -17.591 2.507 -4.742 1.00 86.12 199 TYR A CA 1
ATOM 1562 C C . TYR A 1 199 ? -18.991 1.992 -5.100 1.00 86.12 199 TYR A C 1
ATOM 1564 O O . TYR A 1 199 ? -19.689 1.470 -4.234 1.00 86.12 199 TYR A O 1
ATOM 1572 N N . TYR A 1 200 ? -19.400 2.090 -6.365 1.00 86.81 200 TYR A N 1
ATOM 1573 C CA . TYR A 1 200 ? -20.683 1.570 -6.836 1.00 86.81 200 TYR A CA 1
ATOM 1574 C C . TYR A 1 200 ? -20.798 0.055 -6.617 1.00 86.81 200 TYR A C 1
ATOM 1576 O O . TYR A 1 200 ? -21.785 -0.404 -6.045 1.00 86.81 200 TYR A O 1
ATOM 1584 N N . TRP A 1 201 ? -19.765 -0.715 -6.973 1.00 83.31 201 TRP A N 1
ATOM 1585 C CA . TRP A 1 201 ? -19.731 -2.158 -6.712 1.00 83.31 201 TRP A CA 1
ATOM 1586 C C . TRP A 1 201 ? -19.773 -2.486 -5.223 1.00 83.31 201 TRP A C 1
ATOM 1588 O O . TRP A 1 201 ? -20.501 -3.390 -4.817 1.00 83.31 201 TRP A O 1
ATOM 1598 N N . PHE A 1 202 ? -19.066 -1.709 -4.400 1.00 82.38 202 PHE A N 1
ATOM 1599 C CA . PHE A 1 202 ? -19.124 -1.849 -2.949 1.00 82.38 202 PHE A CA 1
ATOM 1600 C C . PHE A 1 202 ? -20.535 -1.596 -2.393 1.00 82.38 202 PHE A C 1
ATOM 1602 O O . PHE A 1 202 ? -20.956 -2.272 -1.465 1.00 82.38 202 PHE A O 1
ATOM 1609 N N . ARG A 1 203 ? -21.302 -0.658 -2.965 1.00 81.56 203 ARG A N 1
ATOM 1610 C CA . ARG A 1 203 ? -22.683 -0.364 -2.535 1.00 81.56 203 ARG A CA 1
ATOM 1611 C C . ARG A 1 203 ? -23.700 -1.436 -2.921 1.00 81.56 203 ARG A C 1
ATOM 1613 O O . ARG A 1 203 ? -24.774 -1.460 -2.330 1.00 81.56 203 ARG A O 1
ATOM 1620 N N . ILE A 1 204 ? -23.383 -2.271 -3.906 1.00 85.31 204 ILE A N 1
ATOM 1621 C CA . ILE A 1 204 ? -24.238 -3.368 -4.386 1.00 85.31 204 ILE A CA 1
ATOM 1622 C C . ILE A 1 204 ? -23.837 -4.704 -3.733 1.00 85.31 204 ILE A C 1
ATOM 1624 O O . ILE A 1 204 ? -24.436 -5.735 -4.019 1.00 85.31 204 ILE A O 1
ATOM 1628 N N . ASP A 1 205 ? -22.836 -4.692 -2.841 1.00 77.19 205 ASP A N 1
ATOM 1629 C CA . ASP A 1 205 ? -22.255 -5.886 -2.212 1.00 77.19 205 ASP A CA 1
ATOM 1630 C C . ASP A 1 205 ? -21.821 -6.955 -3.237 1.00 77.19 205 ASP A C 1
ATOM 1632 O O . ASP A 1 205 ? -21.813 -8.159 -2.965 1.00 77.19 205 ASP A O 1
ATOM 1636 N N . PHE A 1 206 ? -21.436 -6.522 -4.443 1.00 76.25 206 PHE A N 1
ATOM 1637 C CA . PHE A 1 206 ? -20.923 -7.417 -5.472 1.00 76.25 206 PHE A CA 1
ATOM 1638 C C . PHE A 1 206 ? -19.439 -7.677 -5.212 1.00 76.25 206 PHE A C 1
ATOM 1640 O O . PHE A 1 206 ? -18.585 -6.836 -5.499 1.00 76.25 206 PHE A O 1
ATOM 1647 N N . PHE A 1 207 ? -19.145 -8.847 -4.646 1.00 77.56 207 PHE A N 1
ATOM 1648 C CA . PHE A 1 207 ? -17.785 -9.304 -4.376 1.00 77.56 207 PHE A CA 1
ATOM 1649 C C . PHE A 1 207 ? -17.501 -10.563 -5.185 1.00 77.56 207 PHE A C 1
ATOM 1651 O O . PHE A 1 207 ? -18.087 -11.620 -4.935 1.00 77.56 207 PHE A O 1
ATOM 1658 N N . VAL A 1 208 ? -16.580 -10.461 -6.140 1.00 72.88 208 VAL A N 1
ATOM 1659 C CA . VAL A 1 208 ? -16.098 -11.634 -6.872 1.00 72.88 208 VAL A CA 1
ATOM 1660 C C . VAL A 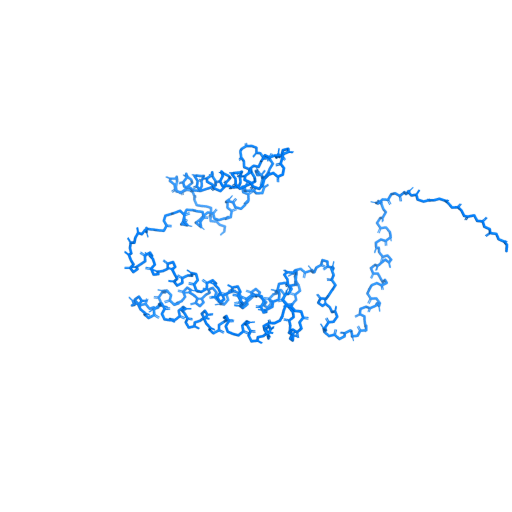1 208 ? -15.100 -12.369 -5.990 1.00 72.88 208 VAL A C 1
ATOM 1662 O O . VAL A 1 208 ? -14.010 -11.876 -5.712 1.00 72.88 208 VAL A O 1
ATOM 1665 N N . LYS A 1 209 ? -15.505 -13.551 -5.524 1.00 69.62 209 LYS A N 1
ATOM 1666 C CA . LYS A 1 209 ? -14.619 -14.515 -4.873 1.00 69.62 209 LYS A CA 1
ATOM 1667 C C . LYS A 1 209 ? -14.072 -15.431 -5.961 1.00 69.62 209 LYS A C 1
ATOM 1669 O O . LYS A 1 209 ? -14.857 -16.138 -6.590 1.00 69.62 209 LYS A O 1
ATOM 1674 N N . ILE A 1 210 ? -12.767 -15.348 -6.200 1.00 59.94 210 ILE A N 1
ATOM 1675 C CA . ILE A 1 210 ? -12.028 -16.315 -7.018 1.00 59.94 210 ILE A CA 1
ATOM 1676 C C . ILE A 1 210 ? -11.528 -17.451 -6.127 1.00 59.94 210 ILE A C 1
ATOM 1678 O O . ILE A 1 210 ? -11.243 -17.167 -4.937 1.00 59.94 210 ILE A O 1
#

Foldseek 3Di:
DDDDDDDDDDDPDDPVVVVVVVVVVVVVVVDPDDPQVVLPDPDQDDCPDPQNVVLVVVLVVLVVVLVCLVPVDDDLVSSLVVLLVLLCVLLVVLCVQCVVDQRDGPDHPRPSSSDSSVSSNVSSVVSNVVSVVSCVCPVVVVDPCPLVVLCVQAVVCLVVVCVVCVPPPPQDDDDPDPDPVVVVVSNVVNSVVSSVVSVVCVVVVPGDDD